Protein AF-A0A409WM95-F1 (afdb_monomer)

pLDDT: mean 76.66, std 17.58, range [29.23, 97.25]

Sequence (315 aa):
MSTDLFRLTDRWSVNTSNADLKVRSSDGVEFDLHRTVLAVHTGAFPGPEIGTSGEVIELTERANVLRICFDFMYPKRHPDLDDIDDFDLLAAVAEAVGKYQIFSAINTCNTRLRLAYNLLALMPSHRRLAYVPFFPNQILVFAIKHDHRKLMEEAVPYIALSTSFTSAIRLISSSSALVAMSQYRDAWTAVFKSAIKHIRSLRSSSDSCHCHSLATANSKQYKGSPQDAICYACNCLLLTWVSHLEDIESVPILNATVQDACDKGTTTIPRMGCCSVNATGKPDSKCFHLVEVARLCQKIIRKIPPFSTFVNNKR

Structure (mmCIF, N/CA/C/O backbone):
data_AF-A0A409WM95-F1
#
_entry.id   AF-A0A409WM95-F1
#
loop_
_atom_site.group_PDB
_atom_site.id
_atom_site.type_symbol
_atom_site.label_atom_id
_atom_site.label_alt_id
_atom_site.label_comp_id
_atom_site.label_asym_id
_atom_site.label_entity_id
_atom_site.label_seq_id
_atom_site.pdbx_PDB_ins_code
_atom_site.Cartn_x
_atom_site.Cartn_y
_atom_site.Cartn_z
_atom_site.occupancy
_atom_site.B_iso_or_equiv
_atom_site.auth_seq_id
_atom_site.auth_comp_id
_atom_site.auth_asym_id
_atom_site.auth_atom_id
_atom_site.pdbx_PDB_model_num
ATOM 1 N N . MET A 1 1 ? -16.785 31.558 10.002 1.00 36.12 1 MET A N 1
ATOM 2 C CA . MET A 1 1 ? -18.069 30.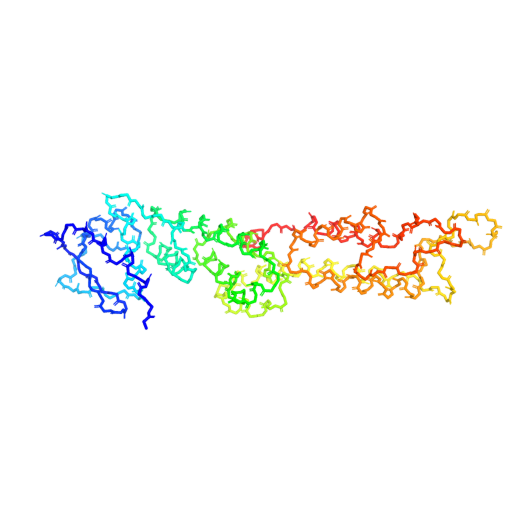875 9.742 1.00 36.12 1 MET A CA 1
ATOM 3 C C . MET A 1 1 ? -17.830 29.817 8.681 1.00 36.12 1 MET A C 1
ATOM 5 O O . MET A 1 1 ? -17.534 30.185 7.556 1.00 36.12 1 MET A O 1
ATOM 9 N N . SER A 1 2 ? -17.886 28.538 9.051 1.00 29.23 2 SER A N 1
ATOM 10 C CA . SER A 1 2 ? -18.123 27.429 8.118 1.00 29.23 2 SER A CA 1
ATOM 11 C C . SER A 1 2 ? -18.729 26.288 8.934 1.00 29.23 2 SER A C 1
ATOM 13 O O . SER A 1 2 ? -18.047 25.628 9.713 1.00 29.23 2 SER A O 1
ATOM 15 N N . THR A 1 3 ? -20.049 26.184 8.858 1.00 35.03 3 THR A N 1
ATOM 16 C CA . THR A 1 3 ? -20.953 25.400 9.707 1.00 35.03 3 THR A CA 1
ATOM 17 C C . THR A 1 3 ? -21.396 24.118 9.002 1.00 35.03 3 THR A C 1
ATOM 19 O O . THR A 1 3 ? -22.585 23.933 8.783 1.00 35.03 3 THR A O 1
ATOM 22 N N . ASP A 1 4 ? -20.457 23.233 8.660 1.00 33.34 4 ASP A N 1
ATOM 23 C CA . ASP A 1 4 ? -20.783 21.967 7.968 1.00 33.34 4 ASP A CA 1
ATOM 24 C C . ASP A 1 4 ? -20.185 20.702 8.616 1.00 33.34 4 ASP A C 1
ATOM 26 O O . ASP A 1 4 ? -20.253 19.617 8.054 1.00 33.34 4 ASP A O 1
ATOM 30 N N . LEU A 1 5 ? -19.679 20.792 9.852 1.00 34.22 5 LEU A N 1
ATOM 31 C CA . LEU A 1 5 ? -19.228 19.623 10.637 1.00 34.22 5 LEU A CA 1
ATOM 32 C C . LEU A 1 5 ? -20.335 18.980 11.505 1.00 34.22 5 LEU A C 1
ATOM 34 O O . LEU A 1 5 ? -20.076 18.030 12.238 1.00 34.22 5 LEU A O 1
ATOM 38 N N . PHE A 1 6 ? -21.575 19.476 11.424 1.00 34.47 6 PHE A N 1
ATOM 39 C CA . PHE A 1 6 ? -22.666 19.153 12.360 1.00 34.47 6 PHE A CA 1
ATOM 40 C C . PHE A 1 6 ? -23.657 18.065 11.903 1.00 34.47 6 PHE A C 1
ATOM 42 O O . PHE A 1 6 ? -24.653 17.828 12.582 1.00 34.47 6 PHE A O 1
ATOM 49 N N . ARG A 1 7 ? -23.438 17.362 10.782 1.00 34.38 7 ARG A N 1
ATOM 50 C CA . ARG A 1 7 ? -24.412 16.344 10.321 1.00 34.38 7 ARG A CA 1
ATOM 51 C C . ARG A 1 7 ? -24.244 14.941 10.919 1.00 34.38 7 ARG A C 1
ATOM 53 O O . ARG A 1 7 ? -25.176 14.150 10.830 1.00 34.38 7 ARG A O 1
ATOM 60 N N . LEU A 1 8 ? -23.130 14.647 11.592 1.00 38.97 8 LEU A N 1
ATOM 61 C CA . LEU A 1 8 ? -22.904 13.360 12.278 1.00 38.97 8 LEU A CA 1
ATOM 62 C C . LEU A 1 8 ? -23.142 13.423 13.803 1.00 38.97 8 LEU A C 1
ATOM 64 O O . LEU A 1 8 ? -23.027 12.411 14.493 1.00 38.97 8 LEU A O 1
ATOM 68 N N . THR A 1 9 ? -23.472 14.592 14.364 1.00 42.72 9 THR A N 1
ATOM 69 C CA . THR A 1 9 ? -23.443 14.815 15.823 1.00 42.72 9 THR A CA 1
ATOM 70 C C . THR A 1 9 ? -24.733 14.481 16.583 1.00 42.72 9 THR A C 1
ATOM 72 O O . THR A 1 9 ? -24.645 14.303 17.798 1.00 42.72 9 THR A O 1
ATOM 75 N N . ASP A 1 10 ? -25.872 14.274 15.914 1.00 40.91 10 ASP A N 1
ATOM 76 C CA . ASP A 1 10 ? -27.194 14.196 16.576 1.00 40.91 10 ASP A CA 1
ATOM 77 C C . ASP A 1 10 ? -27.843 12.800 16.663 1.00 40.91 10 ASP A C 1
ATOM 79 O O . ASP A 1 10 ? -29.019 12.684 17.001 1.00 40.91 10 ASP A O 1
ATOM 83 N N . ARG A 1 11 ? -27.126 11.701 16.383 1.00 49.09 11 ARG A N 1
ATOM 84 C CA . ARG A 1 11 ? -27.750 10.355 16.345 1.00 49.09 11 ARG A CA 1
ATOM 85 C C . ARG A 1 11 ? -27.094 9.263 17.191 1.00 49.09 11 ARG A C 1
ATOM 87 O O . ARG A 1 11 ? -27.241 8.079 16.892 1.00 49.09 11 ARG A O 1
ATOM 94 N N . TRP A 1 12 ? -26.467 9.615 18.313 1.00 56.34 12 TRP A N 1
ATOM 95 C CA . TRP A 1 12 ? -26.280 8.617 19.375 1.00 56.34 12 TRP A CA 1
ATOM 96 C C . TRP A 1 12 ? -27.565 8.505 20.209 1.00 56.34 12 TRP A C 1
ATOM 98 O O . TRP A 1 12 ? -27.725 9.181 21.219 1.00 56.34 12 TRP A O 1
ATOM 108 N N . SER A 1 13 ? -28.510 7.676 19.757 1.00 61.47 13 SER A N 1
ATOM 109 C CA . SER A 1 13 ? -29.758 7.376 20.473 1.00 61.47 13 SER A CA 1
ATOM 110 C C . SER A 1 13 ? -29.719 5.952 21.032 1.00 61.47 13 SER A C 1
ATOM 112 O O . SER A 1 13 ? -30.359 5.042 20.500 1.00 61.47 13 SER A O 1
ATOM 114 N N . VAL A 1 14 ? -28.917 5.733 22.071 1.00 63.94 14 VAL A N 1
ATOM 115 C CA . VAL A 1 14 ? -28.992 4.505 22.873 1.00 63.94 14 VAL A CA 1
ATOM 116 C C . VAL A 1 14 ? -29.833 4.798 24.106 1.00 63.94 14 VAL A C 1
ATOM 118 O O . VAL A 1 14 ? -29.684 5.846 24.725 1.00 63.94 14 VAL A O 1
ATOM 121 N N . ASN A 1 15 ? -30.751 3.892 24.442 1.00 72.75 15 ASN A N 1
ATOM 122 C CA . ASN A 1 15 ? -31.478 3.969 25.702 1.00 72.75 15 ASN A CA 1
ATOM 123 C C . ASN A 1 15 ? -30.487 3.717 26.844 1.00 72.75 15 ASN A C 1
ATOM 125 O O . ASN A 1 15 ? -29.969 2.614 26.949 1.00 72.75 15 ASN A O 1
ATOM 129 N N . THR A 1 16 ? -30.215 4.729 27.665 1.00 78.94 16 THR A N 1
ATOM 130 C CA . THR A 1 16 ? -29.230 4.668 28.757 1.00 78.94 16 THR A CA 1
ATOM 131 C C . THR A 1 16 ? -29.856 4.395 30.124 1.00 78.94 16 THR A C 1
ATOM 133 O O . THR A 1 16 ? -29.145 4.366 31.123 1.00 78.94 16 THR A O 1
ATOM 136 N N . SER A 1 17 ? -31.177 4.182 30.196 1.00 77.94 17 SER A N 1
ATOM 137 C CA . SER A 1 17 ? -31.905 4.025 31.470 1.00 77.94 17 SER A CA 1
ATOM 138 C C . SER A 1 17 ? -31.416 2.861 32.341 1.00 77.94 17 SER A C 1
ATOM 140 O O . SER A 1 17 ? -31.603 2.890 33.554 1.00 77.94 17 SER A O 1
ATOM 142 N N . ASN A 1 18 ? -30.772 1.863 31.739 1.00 82.31 18 ASN A N 1
ATOM 143 C CA . ASN A 1 18 ? -30.192 0.697 32.399 1.00 82.31 18 ASN A CA 1
ATOM 144 C C . ASN A 1 18 ? -28.703 0.499 32.059 1.00 82.31 18 ASN A C 1
ATOM 146 O O . ASN A 1 18 ? -28.206 -0.626 32.134 1.00 82.31 18 ASN A O 1
ATOM 150 N N . ALA A 1 19 ? -28.002 1.568 31.675 1.00 85.12 19 ALA A N 1
ATOM 151 C CA . ALA A 1 19 ? -26.565 1.512 31.445 1.00 85.12 19 ALA A CA 1
ATOM 152 C C . ALA A 1 19 ? -25.819 1.178 32.751 1.00 85.12 19 ALA A C 1
ATOM 154 O O . ALA A 1 19 ? -26.063 1.779 33.797 1.00 85.12 19 ALA A O 1
ATOM 155 N N . ASP A 1 20 ? -24.900 0.218 32.682 1.00 87.25 20 ASP A N 1
ATOM 156 C CA . ASP A 1 20 ? -24.130 -0.335 33.808 1.00 87.25 20 ASP A CA 1
ATOM 157 C C . ASP A 1 20 ? -22.611 -0.114 33.648 1.00 87.25 20 ASP A C 1
ATOM 159 O O . ASP A 1 20 ? -21.781 -0.644 34.405 1.00 87.25 20 ASP A O 1
ATOM 163 N N . LEU A 1 21 ? -22.240 0.682 32.644 1.00 86.81 21 LEU A N 1
ATOM 164 C CA . LEU A 1 21 ? -20.878 1.083 32.356 1.00 86.81 21 LEU A CA 1
ATOM 165 C C . LEU A 1 21 ? -20.829 2.529 31.871 1.00 86.81 21 LEU A C 1
ATOM 167 O O . LEU A 1 21 ? -21.590 2.927 30.995 1.00 86.81 21 LEU A O 1
ATOM 171 N N . LYS A 1 22 ? -19.855 3.279 32.382 1.00 90.06 22 LYS A N 1
ATOM 172 C CA . LYS A 1 22 ? -19.518 4.613 31.901 1.00 90.06 22 LYS A CA 1
ATOM 173 C C . LYS A 1 22 ? -18.100 4.589 31.342 1.00 90.06 22 LYS A C 1
ATOM 175 O O . LYS A 1 22 ? -17.169 4.157 32.022 1.00 90.06 22 LYS A O 1
ATOM 180 N N . VAL A 1 23 ? -17.941 5.021 30.099 1.00 90.38 23 VAL A N 1
ATOM 181 C CA . VAL A 1 23 ? -16.630 5.213 29.460 1.00 90.38 23 VAL A CA 1
ATOM 182 C C . VAL A 1 23 ? -16.455 6.683 29.113 1.00 90.38 23 VAL A C 1
ATOM 184 O O . VAL A 1 23 ? -17.433 7.361 28.804 1.00 90.38 23 VAL A O 1
ATOM 187 N N . ARG A 1 24 ? -15.221 7.176 29.134 1.00 92.88 24 ARG A N 1
ATOM 188 C CA . ARG A 1 24 ? -14.878 8.543 28.744 1.00 92.88 24 ARG A CA 1
ATOM 189 C C . ARG A 1 24 ? -13.862 8.520 27.610 1.00 92.88 24 ARG A C 1
ATOM 191 O O . ARG A 1 24 ? -12.937 7.714 27.611 1.00 92.88 24 ARG A O 1
ATOM 198 N N . SER A 1 25 ? -14.080 9.360 26.608 1.00 95.25 25 SER A N 1
ATOM 199 C CA . SER A 1 25 ? -13.158 9.549 25.491 1.00 95.25 25 SER A CA 1
ATOM 200 C C . SER A 1 25 ? -11.962 10.418 25.877 1.00 95.25 25 SER A C 1
ATOM 202 O O . SER A 1 25 ? -12.011 11.177 26.846 1.00 95.25 25 SER A O 1
ATOM 204 N N . SER A 1 26 ? -10.916 10.416 25.049 1.00 95.50 26 SER A N 1
ATOM 205 C CA . SER A 1 26 ? -9.724 11.248 25.272 1.00 95.50 26 SER A CA 1
ATOM 206 C C . SER A 1 26 ? -10.007 12.758 25.258 1.00 95.50 26 SER A C 1
ATOM 208 O O . SER A 1 26 ? -9.217 13.544 25.772 1.00 95.50 26 SER A O 1
ATOM 210 N N . ASP A 1 27 ? -11.101 13.175 24.615 1.00 95.62 27 ASP A N 1
ATOM 211 C CA . ASP A 1 27 ? -11.608 14.552 24.564 1.00 95.62 27 ASP A CA 1
ATOM 212 C C . ASP A 1 27 ? -12.712 14.831 25.607 1.00 95.62 27 ASP A C 1
ATOM 214 O O . ASP A 1 27 ? -13.384 15.858 25.540 1.00 95.62 27 ASP A O 1
ATOM 218 N N . GLY A 1 28 ? -12.870 13.947 26.600 1.00 91.31 28 GLY A N 1
ATOM 219 C CA . GLY A 1 28 ? -13.667 14.185 27.805 1.00 91.31 28 GLY A CA 1
ATOM 220 C C . GLY A 1 28 ? -15.166 13.906 27.675 1.00 91.31 28 GLY A C 1
ATOM 221 O O . GLY A 1 28 ? -15.922 14.239 28.586 1.00 91.31 28 GLY A O 1
ATOM 222 N N . VAL A 1 29 ? -15.617 13.302 26.575 1.00 93.31 29 VAL A N 1
ATOM 223 C CA . VAL A 1 29 ? -17.028 12.950 26.370 1.00 93.31 29 VAL A CA 1
ATOM 224 C C . VAL A 1 29 ? -17.323 11.609 27.024 1.00 93.31 29 VAL A C 1
ATOM 226 O O . VAL A 1 29 ? -16.657 10.611 26.752 1.00 93.31 29 VAL A O 1
ATOM 229 N N . GLU A 1 30 ? -18.351 11.577 27.864 1.00 92.19 30 GLU A N 1
ATOM 230 C CA . GLU A 1 30 ? -18.808 10.351 28.509 1.00 92.19 30 GLU A CA 1
ATOM 231 C C . GLU A 1 30 ? -19.880 9.633 27.689 1.00 92.19 30 GLU A C 1
ATOM 233 O O . GLU A 1 30 ? -20.757 10.257 27.087 1.00 92.19 30 GLU A O 1
ATOM 238 N N . PHE A 1 31 ? -19.828 8.304 27.713 1.00 90.19 31 PHE A N 1
ATOM 239 C CA . PHE A 1 31 ? -20.827 7.424 27.131 1.00 90.19 31 PHE A CA 1
ATOM 240 C C . PHE A 1 31 ? -21.323 6.451 28.187 1.00 90.19 31 PHE A C 1
ATOM 242 O O . PHE A 1 31 ? -20.532 5.755 28.827 1.00 90.19 31 PHE A O 1
ATOM 249 N N . ASP A 1 32 ? -22.641 6.373 28.310 1.00 90.69 32 ASP A N 1
ATOM 250 C CA . ASP A 1 32 ? -23.308 5.375 29.130 1.00 90.69 32 ASP A CA 1
ATOM 251 C C . ASP A 1 32 ? -23.623 4.156 28.249 1.00 90.69 32 ASP A C 1
ATOM 253 O O . ASP A 1 32 ? -24.308 4.259 27.225 1.00 90.69 32 ASP A O 1
ATOM 257 N N . LEU A 1 33 ? -23.056 3.006 28.613 1.00 90.00 33 LEU A N 1
ATOM 258 C CA . LEU A 1 33 ? -23.045 1.773 27.831 1.00 90.00 33 LEU A CA 1
ATOM 259 C C . LEU A 1 33 ? -23.515 0.569 28.656 1.00 90.00 33 LEU A C 1
ATOM 261 O O . LEU A 1 33 ? -23.645 0.632 29.876 1.00 90.00 33 LEU A O 1
ATOM 265 N N . HIS A 1 34 ? -23.731 -0.549 27.959 1.00 89.81 34 HIS A N 1
ATOM 266 C CA . HIS A 1 34 ? -24.122 -1.825 28.545 1.00 89.81 34 HIS A CA 1
ATOM 267 C C . HIS A 1 34 ? -22.980 -2.832 28.403 1.00 89.81 34 HIS A C 1
ATOM 269 O O . HIS A 1 34 ? -22.590 -3.172 27.280 1.00 89.81 34 HIS A O 1
ATOM 275 N N . ARG A 1 35 ? -22.477 -3.367 29.518 1.00 87.75 35 ARG A N 1
ATOM 276 C CA . ARG A 1 35 ? -21.415 -4.391 29.533 1.00 87.75 35 ARG A CA 1
ATOM 277 C C . ARG A 1 35 ? -21.776 -5.599 28.700 1.00 87.75 35 ARG A C 1
ATOM 279 O O . ARG A 1 35 ? -20.945 -6.096 27.952 1.00 87.75 35 ARG A O 1
ATOM 286 N N . THR A 1 36 ? -23.028 -6.035 28.797 1.00 88.44 36 THR A N 1
ATOM 287 C CA . THR A 1 36 ? -23.537 -7.181 28.037 1.00 88.44 36 THR A CA 1
ATOM 288 C C . THR A 1 36 ? -23.379 -6.966 26.532 1.00 88.44 36 THR A C 1
ATOM 290 O O . THR A 1 36 ? -22.967 -7.878 25.826 1.00 88.44 36 THR A O 1
ATOM 293 N N . VAL A 1 37 ? -23.630 -5.750 26.033 1.00 89.38 37 VAL A N 1
ATOM 294 C CA . VAL A 1 37 ? -23.452 -5.427 24.608 1.00 89.38 37 VAL A CA 1
ATOM 295 C C . VAL A 1 37 ? -21.969 -5.470 24.233 1.00 89.38 37 VAL A C 1
ATOM 297 O O . VAL A 1 37 ? -21.597 -6.123 23.262 1.00 89.38 37 VAL A O 1
ATOM 300 N N . LEU A 1 38 ? -21.099 -4.843 25.025 1.00 88.88 38 LEU A N 1
ATOM 301 C CA . LEU A 1 38 ? -19.655 -4.855 24.768 1.00 88.88 38 LEU A CA 1
ATOM 302 C C . LEU A 1 38 ? -19.084 -6.279 24.782 1.00 88.88 38 LEU A C 1
ATOM 304 O O . LEU A 1 38 ? -18.343 -6.647 23.875 1.00 88.88 38 LEU A O 1
ATOM 308 N N . ALA A 1 39 ? -19.476 -7.098 25.756 1.00 87.38 39 ALA A N 1
ATOM 309 C CA . ALA A 1 39 ? -19.007 -8.473 25.906 1.00 87.38 39 ALA A CA 1
ATOM 310 C C . ALA A 1 39 ? -19.404 -9.376 24.727 1.00 87.38 39 ALA A C 1
ATOM 312 O O . ALA A 1 39 ? -18.658 -10.276 24.358 1.00 87.38 39 ALA A O 1
ATOM 313 N N . VAL A 1 40 ? -20.576 -9.140 24.127 1.00 88.56 40 VAL A N 1
ATOM 314 C CA . VAL A 1 40 ? -21.061 -9.921 22.978 1.00 88.56 40 VAL A CA 1
ATOM 315 C C . VAL A 1 40 ? -20.405 -9.476 21.669 1.00 88.56 40 VAL A C 1
ATOM 317 O O . VAL A 1 40 ? -20.147 -10.301 20.795 1.00 88.56 40 VAL A O 1
ATOM 320 N N . HIS A 1 41 ? -20.142 -8.178 21.511 1.00 88.69 41 HIS A N 1
ATOM 321 C CA . HIS A 1 41 ? -19.723 -7.600 20.229 1.00 88.69 41 HIS A CA 1
ATOM 322 C C . HIS A 1 41 ? -18.214 -7.363 20.099 1.00 88.69 41 HIS A C 1
ATOM 324 O O . HIS A 1 41 ? -17.742 -7.031 19.007 1.00 88.69 41 HIS A O 1
ATOM 330 N N . THR A 1 42 ? -17.457 -7.527 21.183 1.00 89.75 42 THR A N 1
ATOM 331 C CA . THR A 1 42 ? -16.027 -7.210 21.240 1.00 89.75 42 THR A CA 1
ATOM 332 C C . THR A 1 42 ? -15.234 -8.327 21.909 1.00 89.75 42 THR A C 1
ATOM 334 O O . THR A 1 42 ? -15.764 -9.064 22.734 1.00 89.75 42 THR A O 1
ATOM 337 N N . GLY A 1 43 ? -13.950 -8.443 21.573 1.00 85.69 43 GLY A N 1
ATOM 338 C CA . GLY A 1 43 ? -13.031 -9.373 22.242 1.00 85.69 43 GLY A CA 1
ATOM 339 C C . GLY A 1 43 ? -12.140 -8.729 23.311 1.00 85.69 43 GLY A C 1
ATOM 340 O O . GLY A 1 43 ? -11.442 -9.440 24.029 1.00 85.69 43 GLY A O 1
ATOM 341 N N . ALA A 1 44 ? -12.136 -7.395 23.415 1.00 83.12 44 ALA A N 1
ATOM 342 C CA . ALA A 1 44 ? -11.224 -6.659 24.293 1.00 83.12 44 ALA A CA 1
ATOM 343 C C . ALA A 1 44 ? -11.867 -6.132 25.586 1.00 83.12 44 ALA A C 1
ATOM 345 O O . ALA A 1 44 ? -11.141 -5.796 26.522 1.00 83.12 44 ALA A O 1
ATOM 346 N N . PHE A 1 45 ? -13.198 -6.013 25.645 1.00 79.19 45 PHE A N 1
ATOM 347 C CA . PHE A 1 45 ? -13.868 -5.493 26.836 1.00 79.19 45 PHE A CA 1
ATOM 348 C C . PHE A 1 45 ? -14.192 -6.612 27.834 1.00 79.19 45 PHE A C 1
ATOM 350 O O . PHE A 1 45 ? -14.614 -7.697 27.430 1.00 79.19 45 PHE A O 1
ATOM 357 N N . PRO A 1 46 ? -14.015 -6.361 29.144 1.00 67.50 46 PRO A N 1
ATOM 358 C CA . PRO A 1 46 ? -14.346 -7.333 30.172 1.00 67.50 46 PRO A CA 1
ATOM 359 C C . PRO A 1 46 ? -15.851 -7.628 30.190 1.00 67.50 46 PRO A C 1
ATOM 361 O O . PRO A 1 46 ? -16.680 -6.730 30.026 1.00 67.50 46 PRO A O 1
ATOM 364 N N . GLY A 1 47 ? -16.194 -8.898 30.414 1.00 65.88 47 GLY A N 1
ATOM 365 C CA . GLY A 1 47 ? -17.578 -9.346 30.547 1.00 65.88 47 GLY A CA 1
ATOM 366 C C . GLY A 1 47 ? -18.291 -8.771 31.781 1.00 65.88 47 GLY A C 1
ATOM 367 O O . GLY A 1 47 ? -17.649 -8.183 32.657 1.00 65.88 47 GLY A O 1
ATOM 368 N N . PRO A 1 48 ? -19.616 -8.978 31.898 1.00 63.78 48 PRO A N 1
ATOM 369 C CA . PRO A 1 48 ? -20.413 -8.509 33.039 1.00 63.78 48 PRO A CA 1
ATOM 370 C C . PRO A 1 48 ? -19.945 -9.077 34.392 1.00 63.78 48 PRO A C 1
ATOM 372 O O . PRO A 1 48 ? -20.235 -8.497 35.432 1.00 63.78 48 PRO A O 1
ATOM 375 N N . GLU A 1 49 ? -19.173 -10.167 34.366 1.00 63.59 49 GLU A N 1
ATOM 376 C CA . GLU A 1 49 ? -18.519 -10.815 35.511 1.00 63.59 49 GLU A CA 1
ATOM 377 C C . GLU A 1 49 ? -17.568 -9.873 36.284 1.00 63.59 49 GLU A C 1
ATOM 379 O O . GLU A 1 49 ? -17.325 -10.060 37.475 1.00 63.59 49 GLU A O 1
ATOM 384 N N . ILE A 1 50 ? -17.000 -8.862 35.612 1.00 63.94 50 ILE A N 1
ATOM 385 C CA . ILE A 1 50 ? -16.006 -7.945 36.185 1.00 63.94 50 ILE A CA 1
ATOM 386 C C . ILE A 1 50 ? -16.695 -6.615 36.499 1.00 63.94 50 ILE A C 1
ATOM 388 O O . ILE A 1 50 ? -16.930 -5.793 35.611 1.00 63.94 50 ILE A O 1
ATOM 392 N N . GLY A 1 51 ? -17.020 -6.386 37.771 1.00 62.19 51 GLY A N 1
ATOM 393 C CA . GLY A 1 51 ? -17.574 -5.111 38.231 1.00 62.19 51 GLY A CA 1
ATOM 394 C C . GLY A 1 51 ? -16.528 -3.991 38.199 1.00 62.19 51 GLY A C 1
ATOM 395 O O . GLY A 1 51 ? -15.407 -4.192 38.651 1.00 62.19 51 GLY A O 1
ATOM 396 N N . THR A 1 52 ? -16.886 -2.797 37.704 1.00 67.69 52 THR A N 1
ATOM 397 C CA . THR A 1 52 ? -16.001 -1.607 37.792 1.00 67.69 52 THR A CA 1
ATOM 398 C C . THR A 1 52 ? -16.324 -0.711 38.985 1.00 67.69 52 THR A C 1
ATOM 400 O O . THR A 1 52 ? -15.779 0.376 39.088 1.00 67.69 52 THR A O 1
ATOM 403 N N . SER A 1 53 ? -17.227 -1.117 39.887 1.00 71.69 53 SER A N 1
ATOM 404 C CA . SER A 1 53 ? -17.582 -0.343 41.093 1.00 71.69 53 SER A CA 1
ATOM 405 C C . SER A 1 53 ? -17.962 1.128 40.827 1.00 71.69 53 SER A C 1
ATOM 407 O O . SER A 1 53 ? -17.746 1.987 41.676 1.00 71.69 53 SER A O 1
ATOM 409 N N . GLY A 1 54 ? -18.521 1.432 39.648 1.00 71.75 54 GLY A N 1
ATOM 410 C CA . GLY A 1 54 ? -18.873 2.799 39.239 1.00 71.75 54 GLY A CA 1
ATOM 411 C C . GLY A 1 54 ? -17.715 3.626 38.666 1.00 71.75 54 GLY A C 1
ATOM 412 O O . GLY A 1 54 ? -17.902 4.804 38.375 1.00 71.75 54 GLY A O 1
ATOM 413 N N . GLU A 1 55 ? -16.537 3.030 38.477 1.00 80.50 55 GLU A N 1
ATOM 414 C CA . GLU A 1 55 ? -15.392 3.673 37.837 1.00 80.50 55 GLU A CA 1
ATOM 415 C C . GLU A 1 55 ? -15.681 3.978 36.361 1.00 80.50 55 GLU A C 1
ATOM 417 O O . GLU A 1 55 ? -16.226 3.143 35.626 1.00 80.50 55 GLU A O 1
ATOM 422 N N . VAL A 1 56 ? -15.296 5.188 35.950 1.00 85.81 56 VAL A N 1
ATOM 423 C CA . VAL A 1 56 ? -15.329 5.642 34.560 1.00 85.81 56 VAL A CA 1
ATOM 424 C C . VAL A 1 56 ? -14.104 5.093 33.843 1.00 85.81 56 VAL A C 1
ATOM 426 O O . VAL A 1 56 ? -12.977 5.404 34.216 1.00 85.81 56 VAL A O 1
ATOM 429 N N . ILE A 1 57 ? -14.319 4.293 32.801 1.00 88.44 57 ILE A N 1
ATOM 430 C CA . ILE A 1 57 ? -13.216 3.748 32.007 1.00 88.44 57 ILE A CA 1
ATOM 431 C C . ILE A 1 57 ? -12.756 4.794 30.991 1.00 88.44 57 ILE A C 1
ATOM 433 O O . ILE A 1 57 ? -13.494 5.148 30.073 1.00 88.44 57 ILE A O 1
ATOM 437 N N . GLU A 1 58 ? -11.514 5.242 31.121 1.00 91.81 58 GLU A N 1
ATOM 438 C CA . GLU A 1 58 ? -10.879 6.155 30.170 1.00 91.81 58 GLU A CA 1
ATOM 439 C C . GLU A 1 58 ? -10.411 5.402 28.913 1.00 91.81 58 GLU A C 1
ATOM 441 O O . GLU A 1 58 ? -9.666 4.420 28.990 1.00 91.81 58 GLU A O 1
ATOM 446 N N . LEU A 1 59 ? -10.831 5.871 27.739 1.00 92.25 59 LEU A N 1
ATOM 447 C CA . LEU A 1 59 ? -10.411 5.366 26.434 1.00 92.25 59 LEU A CA 1
ATOM 448 C C . LEU A 1 59 ? -9.541 6.409 25.722 1.00 92.25 59 LEU A C 1
ATOM 450 O O . LEU A 1 59 ? -9.705 7.616 25.877 1.00 92.25 59 LEU A O 1
ATOM 454 N N . THR A 1 60 ? -8.596 5.939 24.911 1.00 92.75 60 THR A N 1
ATOM 455 C CA . THR A 1 60 ? -7.597 6.797 24.243 1.00 92.75 60 THR A CA 1
ATOM 456 C C . THR A 1 60 ? -8.116 7.481 22.978 1.00 92.75 60 THR A C 1
ATOM 458 O O . THR A 1 60 ? -7.443 8.330 22.402 1.00 92.75 60 THR A O 1
ATOM 461 N N . GLU A 1 61 ? -9.288 7.075 22.513 1.00 95.00 61 GLU A N 1
ATOM 462 C CA . GLU A 1 61 ? -9.913 7.500 21.276 1.00 95.00 61 GLU A CA 1
ATOM 463 C C . GLU A 1 61 ? -10.819 8.711 21.525 1.00 95.00 61 GLU A C 1
ATOM 465 O O . GLU A 1 61 ? -11.459 8.835 22.572 1.00 95.00 61 GLU A O 1
ATOM 470 N N . ARG A 1 62 ? -10.918 9.588 20.522 1.00 95.38 62 ARG A N 1
ATOM 471 C CA . ARG A 1 62 ? -11.841 10.730 20.544 1.00 95.38 62 ARG A CA 1
ATOM 472 C C . ARG A 1 62 ? -13.298 10.282 20.457 1.00 95.38 62 ARG A C 1
ATOM 474 O O . ARG A 1 62 ? -13.616 9.227 19.902 1.00 95.38 62 ARG A O 1
ATOM 481 N N . ALA A 1 63 ? -14.201 11.141 20.918 1.00 94.12 63 ALA A N 1
ATOM 482 C CA . ALA A 1 63 ? -15.633 10.874 20.958 1.00 94.12 63 ALA A CA 1
ATOM 483 C C . ALA A 1 63 ? -16.231 10.512 19.589 1.00 94.12 63 ALA A C 1
ATOM 485 O O . ALA A 1 63 ? -17.084 9.632 19.499 1.00 94.12 63 ALA A O 1
ATOM 486 N N . ASN A 1 64 ? -15.786 11.166 18.512 1.00 94.19 64 ASN A N 1
ATOM 487 C CA . ASN A 1 64 ? -16.273 10.894 17.157 1.00 94.19 64 ASN A CA 1
ATOM 488 C C . ASN A 1 64 ? -15.920 9.476 16.669 1.00 94.19 64 ASN A C 1
ATOM 490 O O . ASN A 1 64 ? -16.761 8.818 16.062 1.00 94.19 64 ASN A O 1
ATOM 494 N N . VAL A 1 65 ? -14.719 8.988 16.987 1.00 94.50 65 VAL A N 1
ATOM 495 C CA . VAL A 1 65 ? -14.271 7.619 16.686 1.00 94.50 65 VAL A CA 1
ATOM 496 C C . VAL A 1 65 ? -15.085 6.608 17.491 1.00 94.50 65 VAL A C 1
ATOM 498 O O . VAL A 1 65 ? -15.618 5.646 16.936 1.00 94.50 65 VAL A O 1
ATOM 501 N N . LEU A 1 66 ? -15.217 6.849 18.799 1.00 94.56 66 LEU A N 1
ATOM 502 C CA . LEU A 1 66 ? -15.926 5.952 19.709 1.00 94.56 66 LEU A CA 1
ATOM 503 C C . LEU A 1 66 ? -17.415 5.841 19.381 1.00 94.56 66 LEU A C 1
ATOM 505 O O . LEU A 1 66 ? -17.951 4.740 19.420 1.00 94.56 66 LEU A O 1
ATOM 509 N N . ARG A 1 67 ? -18.071 6.934 18.975 1.00 93.12 67 ARG A N 1
ATOM 510 C CA . ARG A 1 67 ? -19.469 6.905 18.511 1.00 93.12 67 ARG A CA 1
ATOM 511 C C . ARG A 1 67 ? -19.672 5.915 17.372 1.00 93.12 67 ARG A C 1
ATOM 513 O O . ARG A 1 67 ? -20.540 5.057 17.471 1.00 93.12 67 ARG A O 1
ATOM 520 N N . ILE A 1 68 ? -18.843 5.993 16.332 1.00 94.00 68 ILE A N 1
ATOM 521 C CA . ILE A 1 68 ? -18.932 5.079 15.186 1.00 94.00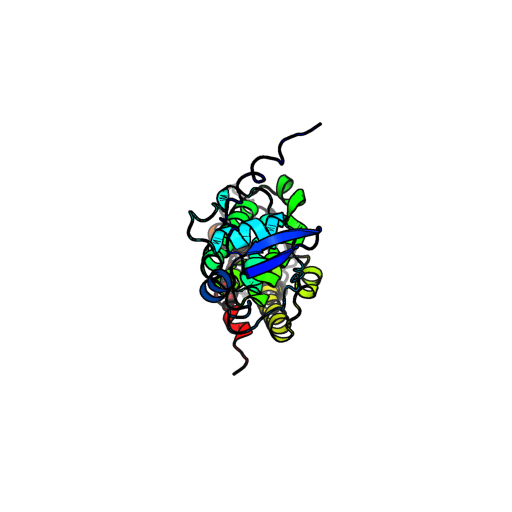 68 ILE A CA 1
ATOM 522 C C . ILE A 1 68 ? -18.669 3.639 15.640 1.00 94.00 68 ILE A C 1
ATOM 524 O O . ILE A 1 68 ? -19.404 2.731 15.262 1.00 94.00 68 ILE A O 1
ATOM 528 N N . CYS A 1 69 ? -17.669 3.424 16.499 1.00 93.56 69 CYS A N 1
ATOM 529 C CA . CYS A 1 69 ? -17.381 2.105 17.063 1.00 93.56 69 CYS A CA 1
ATOM 530 C C . CYS A 1 69 ? -18.586 1.530 17.816 1.00 93.56 69 CYS A C 1
ATOM 532 O O . CYS A 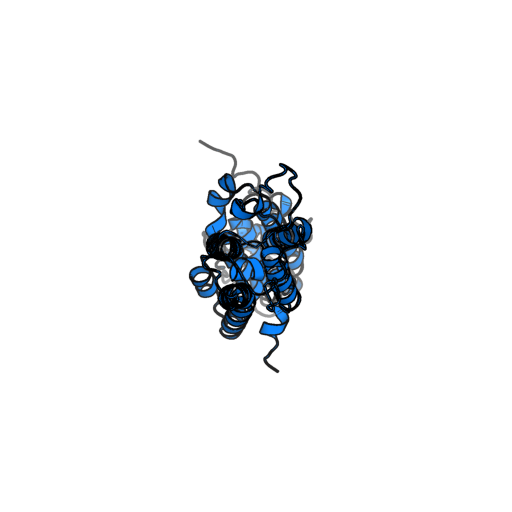1 69 ? -18.980 0.390 17.574 1.00 93.56 69 CYS A O 1
ATOM 534 N N . PHE A 1 70 ? -19.193 2.311 18.709 1.00 92.62 70 PHE A N 1
ATOM 535 C CA . PHE A 1 70 ? -20.355 1.874 19.473 1.00 92.62 70 PHE A CA 1
ATOM 536 C C . PHE A 1 70 ? -21.591 1.697 18.579 1.00 92.62 70 PHE A C 1
ATOM 538 O O . PHE A 1 70 ? -22.406 0.814 18.843 1.00 92.62 70 PHE A O 1
ATOM 545 N N . ASP A 1 71 ? -21.720 2.452 17.482 1.00 91.81 71 ASP A N 1
ATOM 546 C CA . ASP A 1 71 ? -22.825 2.299 16.530 1.00 91.81 71 ASP A CA 1
ATOM 547 C C . ASP A 1 71 ? -22.865 0.900 15.900 1.00 91.81 71 ASP A C 1
ATOM 549 O O . ASP A 1 71 ? -23.952 0.390 15.628 1.00 91.81 71 ASP A O 1
ATOM 553 N N . PHE A 1 72 ? -21.703 0.264 15.723 1.00 92.38 72 PHE A N 1
ATOM 554 C CA . PHE A 1 72 ? -21.579 -1.115 15.238 1.00 92.38 72 PHE A CA 1
ATOM 555 C C . PHE A 1 72 ? -21.885 -2.191 16.287 1.00 92.38 72 PHE A C 1
ATOM 557 O O . PHE A 1 72 ? -22.028 -3.361 15.927 1.00 92.38 72 PHE A O 1
ATOM 564 N N . MET A 1 73 ? -21.926 -1.842 17.574 1.00 90.81 73 MET A N 1
ATOM 565 C CA . MET A 1 73 ? -22.155 -2.811 18.654 1.00 90.81 73 MET A CA 1
ATOM 566 C C . MET A 1 73 ? -23.624 -2.905 19.051 1.00 90.81 73 MET A C 1
ATOM 568 O O . MET A 1 73 ? -24.076 -3.949 19.503 1.00 90.81 73 MET A O 1
ATOM 572 N N . TYR A 1 74 ? -24.376 -1.814 18.928 1.00 89.38 74 TYR A N 1
ATOM 573 C CA . TYR A 1 74 ? -25.773 -1.797 19.350 1.00 89.38 74 TYR A CA 1
ATOM 574 C C . TYR A 1 74 ? -26.701 -2.353 18.266 1.00 89.38 74 TYR A C 1
ATOM 576 O O . TYR A 1 74 ? -26.406 -2.210 17.080 1.00 89.38 74 TYR A O 1
ATOM 584 N N . PRO A 1 75 ? -27.854 -2.940 18.649 1.00 85.81 75 PRO A N 1
ATOM 585 C CA . PRO A 1 75 ? -28.822 -3.527 17.725 1.00 85.81 75 PRO A CA 1
ATOM 586 C C . PRO A 1 75 ? -29.585 -2.439 16.956 1.00 85.81 75 PRO A C 1
ATOM 588 O O . PRO A 1 75 ? -30.764 -2.172 17.183 1.00 85.81 75 PRO A O 1
ATOM 591 N N . LYS A 1 76 ? -28.884 -1.785 16.037 1.00 84.88 76 LYS A N 1
ATOM 592 C CA . LYS A 1 76 ? -29.397 -0.776 15.119 1.00 84.88 76 LYS A CA 1
ATOM 593 C C . LYS A 1 76 ? -28.759 -0.960 13.750 1.00 84.88 76 LYS A C 1
ATOM 595 O O . LYS A 1 76 ? -27.853 -1.769 13.564 1.00 84.88 76 LYS A O 1
ATOM 600 N N . ARG A 1 77 ? -29.240 -0.198 12.769 1.00 84.38 77 ARG A N 1
ATOM 601 C CA . ARG A 1 77 ? -28.593 -0.154 11.458 1.00 84.38 77 ARG A CA 1
ATOM 602 C C . ARG A 1 77 ? -27.155 0.338 11.637 1.00 84.38 77 ARG A C 1
ATOM 604 O O . ARG A 1 77 ? -26.954 1.428 12.168 1.00 84.38 77 ARG A O 1
ATOM 611 N N . HIS A 1 78 ? -26.195 -0.472 11.196 1.00 89.06 78 HIS A N 1
ATOM 612 C CA . HIS A 1 78 ? -24.783 -0.105 11.221 1.00 89.06 78 HIS A CA 1
ATOM 613 C C . HIS A 1 78 ? -24.540 1.167 10.399 1.00 89.06 78 HIS A C 1
ATOM 615 O O . HIS A 1 78 ? -25.230 1.374 9.391 1.00 89.06 78 HIS A O 1
ATOM 621 N N . PRO A 1 79 ? -23.585 2.010 10.822 1.00 88.56 79 PRO A N 1
ATOM 622 C CA . PRO A 1 79 ? -23.265 3.229 10.104 1.00 88.56 79 PRO A CA 1
ATOM 623 C C . PRO A 1 79 ? -22.677 2.875 8.737 1.00 88.56 79 PRO A C 1
ATOM 625 O O . PRO A 1 79 ? -21.954 1.884 8.591 1.00 88.56 79 PRO A O 1
ATOM 628 N N . ASP A 1 80 ? -23.002 3.691 7.740 1.00 86.19 80 ASP A N 1
ATOM 629 C CA . ASP A 1 80 ? -22.365 3.596 6.437 1.00 86.19 80 ASP A CA 1
ATOM 630 C C . ASP A 1 80 ? -21.003 4.296 6.503 1.00 86.19 80 ASP A C 1
ATOM 632 O O . ASP A 1 80 ? -20.913 5.464 6.880 1.00 86.19 80 ASP A O 1
ATOM 636 N N . LEU A 1 81 ? -19.931 3.568 6.189 1.00 86.44 81 LEU A N 1
ATOM 637 C CA . LEU A 1 81 ? -18.582 4.137 6.159 1.00 86.44 81 LEU A CA 1
ATOM 638 C C . LEU A 1 81 ? -18.272 4.808 4.815 1.00 86.44 81 LEU A C 1
ATOM 640 O O . LEU A 1 81 ? -17.213 5.425 4.677 1.00 86.44 81 LEU A O 1
ATOM 644 N N . ASP A 1 82 ? -19.159 4.696 3.823 1.00 79.69 82 ASP A N 1
ATOM 645 C CA . ASP A 1 82 ? -19.018 5.426 2.565 1.00 79.69 82 ASP A CA 1
ATOM 646 C C . ASP A 1 82 ? -19.214 6.935 2.755 1.00 79.69 82 ASP A C 1
ATOM 648 O O . ASP A 1 82 ? -18.529 7.701 2.079 1.00 79.69 82 ASP A O 1
ATOM 652 N N . ASP A 1 83 ? -20.021 7.342 3.743 1.00 76.38 83 ASP A N 1
ATOM 653 C CA . ASP A 1 83 ? -20.282 8.744 4.113 1.00 76.38 83 ASP A CA 1
ATOM 654 C C . ASP A 1 83 ? -19.103 9.423 4.842 1.00 76.38 83 ASP A C 1
ATOM 656 O O . ASP A 1 83 ? -19.135 10.626 5.117 1.00 76.38 83 ASP A O 1
ATOM 660 N N . ILE A 1 84 ? -18.058 8.667 5.200 1.00 81.00 84 ILE A N 1
ATOM 661 C CA . ILE A 1 84 ? -16.861 9.216 5.842 1.00 81.00 84 ILE A CA 1
ATOM 662 C C . ILE A 1 84 ? -15.874 9.660 4.760 1.00 81.00 84 ILE A C 1
ATOM 664 O O . ILE A 1 84 ? -15.067 8.870 4.266 1.00 81.00 84 ILE A O 1
ATOM 668 N N . ASP A 1 85 ? -15.920 10.951 4.435 1.00 76.19 85 ASP A N 1
ATOM 669 C CA . ASP A 1 85 ? -14.970 11.589 3.514 1.00 76.19 85 ASP A CA 1
ATOM 670 C C . ASP A 1 85 ? -13.595 11.847 4.160 1.00 76.19 85 ASP A C 1
ATOM 672 O O . ASP A 1 85 ? -12.580 11.950 3.467 1.00 76.19 85 ASP A O 1
ATOM 676 N N . ASP A 1 86 ? -13.550 11.950 5.492 1.00 81.12 86 ASP A N 1
ATOM 677 C CA . ASP A 1 86 ? -12.321 12.160 6.260 1.00 81.12 86 ASP A CA 1
ATOM 678 C C . ASP A 1 86 ? -11.586 10.831 6.493 1.00 81.12 86 ASP A C 1
ATOM 680 O O . ASP A 1 86 ? -11.984 9.999 7.315 1.00 81.12 86 ASP A O 1
ATOM 684 N N . PHE A 1 87 ? -10.476 10.636 5.781 1.00 75.81 87 PHE A N 1
ATOM 685 C CA . PHE A 1 87 ? -9.670 9.428 5.921 1.00 75.81 87 PHE A CA 1
ATOM 686 C C . PHE A 1 87 ? -9.055 9.274 7.315 1.00 75.81 87 PHE A C 1
ATOM 688 O O . PHE A 1 87 ? -8.976 8.148 7.800 1.00 75.81 87 PHE A O 1
ATOM 695 N N . ASP A 1 88 ? -8.640 10.361 7.972 1.00 79.00 88 ASP A N 1
ATOM 696 C CA . ASP A 1 88 ? -8.018 10.271 9.298 1.00 79.00 88 ASP A CA 1
ATOM 697 C C . ASP A 1 88 ? -9.031 9.751 10.322 1.00 79.00 88 ASP A C 1
ATOM 699 O O . ASP A 1 88 ? -8.701 8.937 11.189 1.00 79.00 88 ASP A O 1
ATOM 703 N N . LEU A 1 89 ? -10.299 10.151 10.176 1.00 86.00 89 LEU A N 1
ATOM 704 C CA . LEU A 1 89 ? -11.399 9.576 10.941 1.00 86.00 89 LEU A CA 1
ATOM 705 C C . LEU A 1 89 ? -11.605 8.093 10.608 1.00 86.00 89 LEU A C 1
ATOM 707 O O . LEU A 1 89 ? -11.685 7.281 11.528 1.00 86.00 89 LEU A O 1
ATOM 711 N N . LEU A 1 90 ? -11.660 7.717 9.325 1.00 86.75 90 LEU A N 1
ATOM 712 C CA . LEU A 1 90 ? -11.835 6.319 8.910 1.00 86.75 90 LEU A CA 1
ATOM 713 C C . LEU A 1 90 ? -10.705 5.413 9.428 1.00 86.75 90 LEU A C 1
ATOM 715 O O . LEU A 1 90 ? -10.971 4.315 9.919 1.00 86.75 90 LEU A O 1
ATOM 719 N N . ALA A 1 91 ? -9.457 5.870 9.340 1.00 80.12 91 ALA A N 1
ATOM 720 C CA . ALA A 1 91 ? -8.284 5.158 9.830 1.00 80.12 91 ALA A CA 1
ATOM 721 C C . ALA A 1 91 ? -8.319 5.015 11.356 1.00 80.12 91 ALA A C 1
ATOM 723 O O . ALA A 1 91 ? -8.108 3.916 11.867 1.00 80.12 91 ALA A O 1
ATOM 724 N N . ALA A 1 92 ? -8.667 6.080 12.085 1.00 86.88 92 ALA A N 1
ATOM 725 C CA . ALA A 1 92 ? -8.824 6.023 13.536 1.00 86.88 92 ALA A CA 1
ATOM 726 C C . ALA A 1 92 ? -9.964 5.080 13.968 1.00 86.88 92 ALA A C 1
ATOM 728 O O . ALA A 1 92 ? -9.822 4.358 14.954 1.00 86.88 92 ALA A O 1
ATOM 729 N N . VAL A 1 93 ? -11.072 5.036 13.218 1.00 91.38 93 VAL A N 1
ATOM 730 C CA . VAL A 1 93 ? -12.160 4.067 13.432 1.00 91.38 93 VAL A CA 1
ATOM 731 C C . VAL A 1 93 ? -11.675 2.647 13.187 1.00 91.38 93 VAL A C 1
ATOM 733 O O . VAL A 1 93 ? -11.916 1.784 14.024 1.00 91.38 93 VAL A O 1
ATOM 736 N N . ALA A 1 94 ? -10.973 2.389 12.084 1.00 87.38 94 ALA A N 1
ATOM 737 C CA . ALA A 1 94 ? -10.448 1.061 11.790 1.00 87.38 94 ALA A CA 1
ATOM 738 C C . ALA A 1 94 ? -9.465 0.579 12.870 1.00 87.38 94 ALA A C 1
ATOM 740 O O . ALA A 1 94 ? -9.578 -0.555 13.335 1.00 87.38 94 ALA A O 1
ATOM 741 N N . GLU A 1 95 ? -8.560 1.453 13.318 1.00 86.00 95 GLU A N 1
ATOM 742 C CA . GLU A 1 95 ? -7.614 1.195 14.407 1.00 86.00 95 GLU A CA 1
ATOM 743 C C . GLU A 1 95 ? -8.345 0.843 15.711 1.00 86.00 95 GLU A C 1
ATOM 745 O O . GLU A 1 95 ? -8.046 -0.174 16.338 1.00 86.00 95 GLU A O 1
ATOM 750 N N . ALA A 1 96 ? -9.353 1.632 16.096 1.00 90.31 96 ALA A N 1
ATOM 751 C CA . ALA A 1 96 ? -10.167 1.373 17.281 1.00 90.31 96 ALA A CA 1
ATOM 752 C C . ALA A 1 96 ? -10.958 0.058 17.158 1.00 90.31 96 ALA A C 1
ATOM 754 O O . ALA A 1 96 ? -10.979 -0.750 18.086 1.00 90.31 96 ALA A O 1
ATOM 755 N N . VAL A 1 97 ? -11.554 -0.205 15.993 1.00 91.25 97 VAL A N 1
ATOM 756 C CA . VAL A 1 97 ? -12.264 -1.454 15.677 1.00 91.25 97 VAL A CA 1
ATOM 757 C C . VAL A 1 97 ? -11.346 -2.666 15.812 1.00 91.25 97 VAL A C 1
ATOM 759 O O . VAL A 1 97 ? -11.742 -3.664 16.415 1.00 91.25 97 VAL A O 1
ATOM 762 N N . GLY A 1 98 ? -10.118 -2.582 15.300 1.00 84.81 98 GLY A N 1
ATOM 763 C CA . GLY A 1 98 ? -9.119 -3.637 15.433 1.00 84.81 98 GLY A CA 1
ATOM 764 C C . GLY A 1 98 ? -8.633 -3.806 16.874 1.00 84.81 98 GLY A C 1
ATOM 765 O O . GLY A 1 98 ? -8.529 -4.934 17.357 1.00 84.81 98 GLY A O 1
ATOM 766 N N . LYS A 1 99 ? -8.367 -2.699 17.580 1.00 86.19 99 LYS A N 1
ATOM 767 C CA . LYS A 1 99 ? -7.919 -2.675 18.983 1.00 86.19 99 LYS A CA 1
ATOM 768 C C . LYS A 1 99 ? -8.943 -3.315 19.913 1.00 86.19 99 LYS A C 1
ATOM 770 O O . LYS A 1 99 ? -8.578 -4.135 20.750 1.00 86.19 99 LYS A O 1
ATOM 775 N N . TYR A 1 100 ? -10.212 -2.950 19.755 1.00 89.88 100 TYR A N 1
ATOM 776 C CA . TYR A 1 100 ? -11.303 -3.468 20.574 1.00 89.88 100 TYR A CA 1
ATOM 777 C C . TYR A 1 100 ? -11.883 -4.786 20.052 1.00 89.88 100 TYR A C 1
ATOM 779 O O . TYR A 1 100 ? -12.720 -5.389 20.716 1.00 89.88 100 TYR A O 1
ATOM 787 N N . GLN A 1 101 ? -11.424 -5.260 18.890 1.00 88.81 101 GLN A N 1
ATOM 788 C CA . GLN A 1 101 ? -11.934 -6.455 18.218 1.00 88.81 101 GLN A CA 1
ATOM 789 C C . GLN A 1 101 ? -13.455 -6.395 18.004 1.00 88.81 101 GLN A C 1
ATOM 791 O O . GLN A 1 101 ? -14.182 -7.317 18.360 1.00 88.81 101 GLN A O 1
ATOM 796 N N . ILE A 1 102 ? -13.946 -5.289 17.438 1.00 91.75 102 ILE A N 1
ATOM 797 C CA . ILE A 1 102 ? -15.374 -5.082 17.154 1.00 91.75 102 ILE A CA 1
ATOM 798 C C . ILE A 1 102 ? -15.754 -5.907 15.921 1.00 91.75 102 ILE A C 1
ATOM 800 O O . IL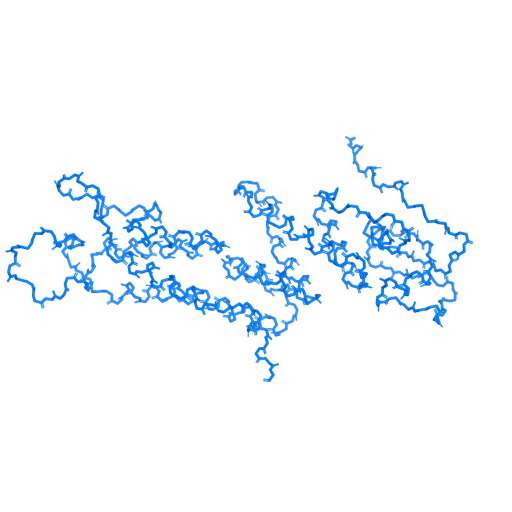E A 1 102 ? -15.631 -5.450 14.781 1.00 91.75 102 ILE A O 1
ATOM 804 N N . PHE A 1 103 ? -16.195 -7.146 16.134 1.00 89.00 103 PHE A N 1
ATOM 805 C CA . PHE A 1 103 ? -16.321 -8.145 15.067 1.00 89.00 103 PHE A CA 1
ATOM 806 C C . PHE A 1 103 ? -17.246 -7.715 13.920 1.00 89.00 103 PHE A C 1
ATOM 808 O O . PHE A 1 103 ? -16.967 -8.011 12.757 1.00 89.00 103 PHE A O 1
ATOM 815 N N . SER A 1 104 ? -18.311 -6.970 14.229 1.00 90.38 104 SER A N 1
ATOM 816 C CA . SER A 1 104 ? -19.278 -6.452 13.252 1.00 90.38 104 SER A CA 1
ATOM 817 C C . SER A 1 104 ? -18.701 -5.396 12.301 1.00 90.38 104 SER A C 1
ATOM 819 O O . SER A 1 104 ? -19.252 -5.193 11.218 1.00 90.38 104 SER A O 1
ATOM 821 N N . ALA A 1 105 ? -17.598 -4.742 12.674 1.00 91.00 105 ALA A N 1
ATOM 822 C CA . ALA A 1 105 ? -17.029 -3.613 11.941 1.00 91.00 105 ALA A CA 1
ATOM 823 C C . ALA A 1 105 ? -15.733 -3.952 11.188 1.00 91.00 105 ALA A C 1
ATOM 825 O O . ALA A 1 105 ? -15.444 -3.312 10.178 1.00 91.00 105 ALA A O 1
ATOM 826 N N . ILE A 1 106 ? -14.969 -4.968 11.624 1.00 85.38 106 ILE A N 1
ATOM 827 C CA . ILE A 1 106 ? -13.624 -5.279 11.087 1.00 85.38 106 ILE A CA 1
ATOM 828 C C . ILE A 1 106 ? -13.624 -5.383 9.556 1.00 85.38 106 ILE A C 1
ATOM 830 O O . ILE A 1 106 ? -12.848 -4.710 8.877 1.00 85.38 106 ILE A O 1
ATOM 834 N N . ASN A 1 107 ? -14.513 -6.200 8.985 1.00 84.62 107 ASN A N 1
ATOM 835 C CA . ASN A 1 107 ? -14.548 -6.408 7.533 1.00 84.62 107 ASN A CA 1
ATOM 836 C C . ASN A 1 107 ? -15.011 -5.160 6.770 1.00 84.62 107 ASN A C 1
ATOM 838 O O . ASN A 1 107 ? -14.519 -4.901 5.668 1.00 84.62 107 ASN A O 1
ATOM 842 N N . THR A 1 108 ? -15.919 -4.379 7.353 1.00 88.19 108 THR A N 1
ATOM 843 C CA . THR A 1 108 ? -16.440 -3.141 6.764 1.00 88.19 108 THR A CA 1
ATOM 844 C C . THR A 1 108 ? -15.349 -2.074 6.714 1.00 88.19 108 THR A C 1
ATOM 846 O O . THR A 1 108 ? -15.070 -1.543 5.641 1.00 88.19 108 THR A O 1
ATOM 849 N N . CYS A 1 109 ? -14.646 -1.839 7.828 1.00 86.06 109 CYS A N 1
ATOM 850 C CA . CYS A 1 109 ? -13.503 -0.926 7.892 1.00 86.06 109 CYS A CA 1
ATOM 851 C C . CYS A 1 109 ? -12.390 -1.345 6.922 1.00 86.06 109 CYS A C 1
ATOM 853 O O . CYS A 1 109 ? -11.895 -0.517 6.162 1.00 86.06 109 CYS A O 1
ATOM 855 N N . ASN A 1 110 ? -12.053 -2.638 6.873 1.00 79.62 110 ASN A N 1
ATOM 856 C CA . ASN A 1 110 ? -11.044 -3.166 5.948 1.00 79.62 110 ASN A CA 1
ATOM 857 C C . ASN A 1 110 ? -11.415 -2.942 4.482 1.00 79.62 110 ASN A C 1
ATOM 859 O O . ASN A 1 110 ? -10.582 -2.518 3.678 1.00 79.62 110 ASN A O 1
ATOM 863 N N . THR A 1 111 ? -12.670 -3.217 4.127 1.00 81.25 111 THR A N 1
ATOM 864 C CA . THR A 1 111 ? -13.169 -3.005 2.766 1.00 81.25 111 THR A CA 1
ATOM 865 C C . THR A 1 111 ? -13.127 -1.526 2.410 1.00 81.25 111 THR A C 1
ATOM 867 O O . THR A 1 111 ? -12.664 -1.171 1.326 1.00 81.25 111 THR A O 1
ATOM 870 N N . ARG A 1 112 ? -13.542 -0.651 3.331 1.00 82.81 112 ARG A N 1
ATOM 871 C CA . ARG A 1 112 ? -13.595 0.781 3.062 1.00 82.81 112 ARG A CA 1
ATOM 872 C C . ARG A 1 112 ? -12.212 1.421 2.969 1.00 82.81 112 ARG A C 1
ATOM 874 O O . ARG A 1 112 ? -11.969 2.159 2.018 1.00 82.81 112 ARG A O 1
ATOM 881 N N . L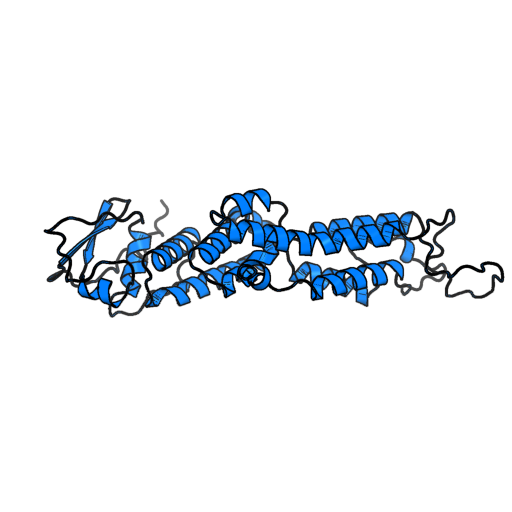EU A 1 113 ? -11.279 1.067 3.855 1.00 76.38 113 LEU A N 1
ATOM 882 C CA . LEU A 1 113 ? -9.873 1.481 3.752 1.00 76.38 113 LEU A CA 1
ATOM 883 C C . LEU A 1 113 ? -9.258 1.057 2.414 1.00 76.38 113 LEU A C 1
ATOM 885 O O . LEU A 1 113 ? -8.583 1.850 1.760 1.00 76.38 113 LEU A O 1
ATOM 889 N N . ARG A 1 114 ? -9.543 -0.171 1.965 1.00 70.81 114 ARG A N 1
ATOM 890 C CA . ARG A 1 114 ? -9.086 -0.681 0.667 1.00 70.81 114 ARG A CA 1
ATOM 891 C C . ARG A 1 114 ? -9.681 0.094 -0.513 1.00 70.81 114 ARG A C 1
ATOM 893 O O . ARG A 1 114 ? -8.972 0.387 -1.473 1.00 70.81 114 ARG A O 1
ATOM 900 N N . LEU A 1 115 ? -10.970 0.430 -0.470 1.00 71.88 115 LEU A N 1
ATOM 901 C CA . LEU A 1 115 ? -11.618 1.221 -1.522 1.00 71.88 115 LEU A CA 1
ATOM 902 C C . LEU A 1 115 ? -11.080 2.652 -1.568 1.00 71.88 115 LEU A C 1
ATOM 904 O O . LEU A 1 115 ? -10.722 3.122 -2.647 1.00 71.88 115 LEU A O 1
ATOM 908 N N . ALA A 1 116 ? -10.961 3.310 -0.414 1.00 69.00 116 ALA A N 1
ATOM 909 C CA . ALA A 1 116 ? -10.357 4.635 -0.310 1.00 69.00 116 ALA A CA 1
ATOM 910 C C . ALA A 1 116 ? -8.932 4.631 -0.887 1.00 69.00 116 ALA A C 1
ATOM 912 O O . ALA A 1 116 ? -8.578 5.490 -1.693 1.00 69.00 116 ALA A O 1
ATOM 913 N N . TYR A 1 117 ? -8.151 3.596 -0.572 1.00 62.81 117 TYR A N 1
ATOM 914 C CA . TYR A 1 117 ? -6.815 3.391 -1.121 1.00 62.81 117 TYR A CA 1
ATOM 915 C C . TYR A 1 117 ? -6.800 3.255 -2.653 1.00 62.81 117 TYR A C 1
ATOM 917 O O . TYR A 1 117 ? -6.060 3.966 -3.335 1.00 62.81 117 TYR A O 1
ATOM 925 N N . ASN A 1 118 ? -7.639 2.380 -3.212 1.00 62.72 118 ASN A N 1
ATOM 926 C CA . ASN A 1 118 ? -7.701 2.152 -4.658 1.00 62.72 118 ASN A CA 1
ATOM 927 C C . ASN A 1 118 ? -8.145 3.404 -5.428 1.00 62.72 118 ASN A C 1
ATOM 929 O O . ASN A 1 118 ? -7.609 3.695 -6.496 1.00 62.72 118 ASN A O 1
ATOM 933 N N . LEU A 1 119 ? -9.090 4.172 -4.879 1.00 60.00 119 LEU A N 1
ATOM 934 C CA . LEU A 1 119 ? -9.542 5.429 -5.476 1.00 60.00 119 LEU A CA 1
ATOM 935 C C . LEU A 1 119 ? -8.433 6.491 -5.473 1.00 60.00 119 LEU A C 1
ATOM 937 O O . LEU A 1 119 ? -8.263 7.202 -6.464 1.00 60.00 119 LEU A O 1
ATOM 941 N N . LEU A 1 120 ? -7.622 6.552 -4.413 1.00 57.19 120 LEU A N 1
ATOM 942 C CA . LEU A 1 120 ? -6.459 7.441 -4.336 1.00 57.19 120 LEU A CA 1
ATOM 943 C C . LEU A 1 120 ? -5.339 7.025 -5.305 1.00 57.19 120 LEU A C 1
ATOM 945 O O . LEU A 1 120 ? -4.697 7.887 -5.910 1.00 57.19 120 LEU A O 1
ATOM 949 N N . ALA A 1 121 ? -5.134 5.721 -5.519 1.00 51.91 121 ALA A N 1
ATOM 950 C CA . ALA A 1 121 ? -4.154 5.203 -6.480 1.00 51.91 121 ALA A CA 1
ATOM 951 C C . ALA A 1 121 ? -4.470 5.603 -7.937 1.00 51.91 121 ALA A C 1
ATOM 953 O O . ALA A 1 121 ? -3.557 5.731 -8.758 1.00 51.91 121 ALA A O 1
ATOM 954 N N . LEU A 1 122 ? -5.748 5.853 -8.244 1.00 51.44 122 LEU A N 1
ATOM 955 C CA . LEU A 1 122 ? -6.231 6.299 -9.554 1.00 51.44 122 LEU A CA 1
ATOM 956 C C . LEU A 1 122 ? -6.198 7.829 -9.735 1.00 51.44 122 LEU A C 1
ATOM 958 O O . LEU A 1 122 ? -6.433 8.315 -10.841 1.00 51.44 122 LEU A O 1
ATOM 962 N N . MET A 1 123 ? -5.885 8.609 -8.691 1.00 52.59 123 MET A N 1
ATOM 963 C CA . MET A 1 123 ? -5.854 10.070 -8.798 1.00 52.59 123 MET A CA 1
ATOM 964 C C . MET A 1 123 ? -4.600 10.586 -9.537 1.00 52.59 123 MET A C 1
ATOM 966 O O . MET A 1 123 ? -3.492 10.080 -9.300 1.00 52.59 123 MET A O 1
ATOM 970 N N . PRO A 1 124 ? -4.734 11.636 -10.380 1.00 45.56 124 PRO A N 1
ATOM 971 C CA . PRO A 1 124 ? -3.606 12.290 -11.042 1.00 45.56 124 PRO A CA 1
ATOM 972 C C . PRO A 1 124 ? -2.581 12.857 -10.050 1.00 45.56 124 PRO A C 1
ATOM 974 O O . PRO A 1 124 ? -2.934 13.375 -8.987 1.00 45.56 124 PRO A O 1
ATOM 977 N N . SER A 1 125 ? -1.306 12.822 -10.441 1.00 44.38 125 SER A N 1
ATOM 978 C CA . SER A 1 125 ? -0.120 13.166 -9.638 1.00 44.38 125 SER A CA 1
ATOM 979 C C . SER A 1 125 ? -0.202 14.515 -8.905 1.00 44.38 125 SER A C 1
ATOM 981 O O . SER A 1 125 ? 0.345 14.659 -7.817 1.00 44.38 125 SER A O 1
ATOM 983 N N . HIS A 1 126 ? -0.926 15.492 -9.455 1.00 42.94 126 HIS A N 1
ATOM 984 C CA . HIS A 1 126 ? -1.046 16.844 -8.891 1.00 42.94 126 HIS A CA 1
ATOM 985 C C . HIS A 1 126 ? -2.026 16.943 -7.709 1.00 42.94 126 HIS A C 1
ATOM 987 O O . HIS A 1 126 ? -1.891 17.842 -6.887 1.00 42.94 126 HIS A O 1
ATOM 993 N N . ARG A 1 127 ? -2.989 16.014 -7.588 1.00 41.59 127 ARG A N 1
ATOM 994 C CA . ARG A 1 127 ? -3.914 15.923 -6.437 1.00 41.59 127 ARG A CA 1
ATOM 995 C C . ARG A 1 127 ? -3.440 14.896 -5.397 1.00 41.59 127 ARG A C 1
ATOM 997 O O . ARG A 1 127 ? -3.824 14.958 -4.236 1.00 41.59 127 ARG A O 1
ATOM 1004 N N . ARG A 1 128 ? -2.536 14.004 -5.810 1.00 43.34 128 ARG A N 1
ATOM 1005 C CA . ARG A 1 128 ? -1.872 12.983 -4.988 1.00 43.34 128 ARG A CA 1
ATOM 1006 C C . ARG A 1 128 ? -1.022 13.591 -3.856 1.00 43.34 128 ARG A C 1
ATOM 1008 O O . ARG A 1 128 ? -1.018 13.074 -2.748 1.00 43.34 128 ARG A O 1
ATOM 1015 N N . LEU A 1 129 ? -0.359 14.722 -4.102 1.00 40.28 129 LEU A N 1
ATOM 1016 C CA . LEU A 1 129 ? 0.589 15.360 -3.171 1.00 40.28 129 LEU A CA 1
ATOM 1017 C C . LEU A 1 129 ? -0.025 15.925 -1.876 1.00 40.28 129 LEU A C 1
ATOM 1019 O O . LEU A 1 129 ? 0.698 16.064 -0.896 1.00 40.28 129 LEU A O 1
ATOM 1023 N N . ALA A 1 130 ? -1.328 16.222 -1.843 1.00 42.62 130 ALA A N 1
ATOM 1024 C CA . ALA A 1 130 ? -1.982 16.744 -0.637 1.00 42.62 130 ALA A CA 1
ATOM 1025 C C . ALA A 1 130 ? -2.335 15.648 0.385 1.00 42.62 130 ALA A C 1
ATOM 1027 O O . ALA A 1 130 ? -2.557 15.952 1.550 1.00 42.62 130 ALA A O 1
ATOM 1028 N N . TYR A 1 131 ? -2.381 14.386 -0.052 1.00 39.81 131 TYR A N 1
ATOM 1029 C CA . TYR A 1 131 ? -2.725 13.241 0.790 1.00 39.81 131 TYR A CA 1
ATOM 1030 C C . TYR A 1 131 ? -1.504 12.308 0.971 1.00 39.81 131 TYR A C 1
ATOM 1032 O O . TYR A 1 131 ? -1.169 11.915 2.073 1.00 39.81 131 TYR A O 1
ATOM 1040 N N . VAL A 1 132 ? -0.719 12.001 -0.061 1.00 40.62 132 VAL A N 1
ATOM 1041 C CA . VAL A 1 132 ? 0.027 10.726 -0.129 1.00 40.62 132 VAL A CA 1
ATOM 1042 C C . VAL A 1 132 ? 1.221 10.410 0.807 1.00 40.62 132 VAL A C 1
ATOM 1044 O O . VAL A 1 132 ? 1.475 9.211 0.940 1.00 40.62 132 VAL A O 1
ATOM 1047 N N . PRO A 1 133 ? 1.932 11.288 1.546 1.00 42.66 133 PRO A N 1
ATOM 1048 C CA . PRO A 1 133 ? 3.123 10.814 2.273 1.00 42.66 133 PRO A CA 1
ATOM 1049 C C . PRO A 1 133 ? 2.838 9.830 3.429 1.00 42.66 133 PRO A C 1
ATOM 1051 O O . PRO A 1 133 ? 3.741 9.109 3.853 1.00 42.66 133 PRO A O 1
ATOM 1054 N N . PHE A 1 134 ? 1.599 9.769 3.938 1.00 47.69 134 PHE A N 1
ATOM 1055 C CA . PHE A 1 134 ? 1.234 8.968 5.118 1.00 47.69 134 PHE A CA 1
ATOM 1056 C C . PHE A 1 134 ? 0.416 7.691 4.827 1.00 47.69 134 PHE A C 1
ATOM 1058 O O . PHE A 1 134 ? 0.286 6.838 5.704 1.00 47.69 134 PHE A O 1
ATOM 1065 N N . PHE A 1 135 ? -0.089 7.512 3.603 1.00 58.06 135 PHE A N 1
ATOM 1066 C CA . PHE A 1 135 ? -1.202 6.589 3.323 1.00 58.06 135 PHE A CA 1
ATOM 1067 C C . PHE A 1 135 ? -0.811 5.106 3.226 1.00 58.06 135 PHE A C 1
ATOM 1069 O O . PHE A 1 135 ? -1.390 4.301 3.957 1.00 58.06 135 PHE A O 1
ATOM 1076 N N . PRO A 1 136 ? 0.174 4.691 2.398 1.00 62.06 136 PRO A N 1
ATOM 1077 C CA . PRO A 1 136 ? 0.564 3.280 2.328 1.00 62.06 136 PRO A CA 1
ATOM 1078 C C . PRO A 1 136 ? 1.117 2.784 3.667 1.00 62.06 136 PRO A C 1
ATOM 1080 O O . PRO A 1 136 ? 0.859 1.656 4.075 1.00 62.06 136 PRO A O 1
ATOM 1083 N N . ASN A 1 137 ? 1.842 3.655 4.371 1.00 65.38 137 ASN A N 1
ATOM 1084 C CA . ASN A 1 137 ? 2.553 3.302 5.590 1.00 65.38 137 ASN A CA 1
ATOM 1085 C C . ASN A 1 137 ? 1.599 3.038 6.756 1.00 65.38 137 ASN A C 1
ATOM 1087 O O . ASN A 1 137 ? 1.744 2.019 7.422 1.00 65.38 137 ASN A O 1
ATOM 1091 N N . GLN A 1 138 ? 0.609 3.911 6.983 1.00 66.44 138 GLN A N 1
ATOM 1092 C CA . GLN A 1 138 ? -0.392 3.688 8.031 1.00 66.44 138 GLN A CA 1
ATOM 1093 C C . GLN A 1 138 ? -1.239 2.445 7.741 1.00 66.44 138 GLN A C 1
ATOM 1095 O O . GLN A 1 138 ? -1.459 1.641 8.641 1.00 66.44 138 GLN A O 1
ATOM 1100 N N . ILE A 1 139 ? -1.638 2.236 6.480 1.00 67.81 139 ILE A N 1
ATOM 1101 C CA . ILE A 1 139 ? -2.393 1.043 6.071 1.00 67.81 139 ILE A CA 1
ATOM 1102 C C . ILE A 1 139 ? -1.567 -0.226 6.285 1.00 67.81 139 ILE A C 1
ATOM 1104 O O . ILE A 1 139 ? -2.097 -1.211 6.792 1.00 67.81 139 ILE A O 1
ATOM 1108 N N . LEU A 1 140 ? -0.273 -0.219 5.943 1.00 71.50 140 LEU A N 1
ATOM 1109 C CA . LEU A 1 140 ? 0.595 -1.369 6.190 1.00 71.50 140 LEU A CA 1
ATOM 1110 C C . LEU A 1 140 ? 0.779 -1.618 7.690 1.00 71.50 140 LEU A C 1
ATOM 1112 O O . LEU A 1 140 ? 0.692 -2.764 8.117 1.00 71.50 140 LEU A O 1
ATOM 1116 N N . VAL A 1 141 ? 1.018 -0.578 8.493 1.00 72.44 141 VAL A N 1
ATOM 1117 C CA . VAL A 1 141 ? 1.156 -0.721 9.951 1.00 72.44 141 VAL A CA 1
ATOM 1118 C C . VAL A 1 141 ? -0.111 -1.291 10.560 1.00 72.44 141 VAL A C 1
ATOM 1120 O O . VAL A 1 141 ? -0.024 -2.260 11.308 1.00 72.44 141 VAL A O 1
ATOM 1123 N N . PHE A 1 142 ? -1.271 -0.755 10.187 1.00 70.50 142 PHE A N 1
ATOM 1124 C CA . PHE A 1 142 ? -2.570 -1.280 10.588 1.00 70.50 142 PHE A CA 1
ATOM 1125 C C . PHE A 1 142 ? -2.725 -2.749 10.167 1.00 70.50 142 PHE A C 1
ATOM 1127 O O . PHE A 1 142 ? -3.029 -3.614 10.988 1.00 70.50 142 PHE A O 1
ATOM 1134 N N . ALA A 1 143 ? -2.428 -3.070 8.905 1.00 75.94 143 ALA A N 1
ATOM 1135 C CA . ALA A 1 143 ? -2.557 -4.423 8.382 1.00 75.94 143 ALA A CA 1
ATOM 1136 C C . ALA A 1 143 ? -1.617 -5.423 9.076 1.00 75.94 143 ALA A C 1
ATOM 1138 O O . ALA A 1 143 ? -2.023 -6.554 9.330 1.00 75.94 143 ALA A O 1
ATOM 1139 N N . ILE A 1 144 ? -0.391 -5.011 9.415 1.00 74.50 144 ILE A N 1
ATOM 1140 C CA . ILE A 1 144 ? 0.562 -5.813 10.193 1.00 74.50 144 ILE A CA 1
ATOM 1141 C C . ILE A 1 144 ? 0.069 -5.973 11.633 1.00 74.50 144 ILE A C 1
ATOM 1143 O O . ILE A 1 144 ? 0.085 -7.082 12.163 1.00 74.50 144 ILE A O 1
ATOM 1147 N N . LYS A 1 145 ? -0.371 -4.882 12.270 1.00 73.94 145 LYS A N 1
ATOM 1148 C CA . LYS A 1 145 ? -0.817 -4.862 13.669 1.00 73.94 145 LYS A CA 1
ATOM 1149 C C . LYS A 1 145 ? -2.032 -5.761 13.900 1.00 73.94 145 LYS A C 1
ATOM 1151 O O . LYS A 1 145 ? -2.116 -6.398 14.946 1.00 73.94 145 LYS A O 1
ATOM 1156 N N . HIS A 1 146 ? -2.932 -5.838 12.923 1.00 70.00 146 HIS A N 1
ATOM 1157 C CA . HIS A 1 146 ? -4.184 -6.594 13.011 1.00 70.00 146 HIS A CA 1
ATOM 1158 C C . HIS A 1 146 ? -4.211 -7.870 12.142 1.00 70.00 146 HIS A C 1
ATOM 1160 O O . HIS A 1 146 ? -5.278 -8.442 11.928 1.00 70.00 146 HIS A O 1
ATOM 1166 N N . ASP A 1 147 ? -3.055 -8.325 11.639 1.00 73.19 147 ASP A N 1
ATOM 1167 C CA . ASP A 1 147 ? -2.892 -9.523 10.790 1.00 73.19 147 ASP A CA 1
ATOM 1168 C C . ASP A 1 147 ? -3.862 -9.586 9.586 1.00 73.19 147 ASP A C 1
ATOM 1170 O O . ASP A 1 147 ? -4.394 -10.626 9.186 1.00 73.19 147 ASP A O 1
ATOM 1174 N N . HIS A 1 148 ? -4.105 -8.439 8.952 1.00 75.56 148 HIS A N 1
ATOM 1175 C CA . HIS A 1 148 ? -4.950 -8.342 7.765 1.00 75.56 148 HIS A CA 1
ATOM 1176 C C . HIS A 1 148 ? -4.171 -8.715 6.503 1.00 75.56 148 HIS A C 1
ATOM 1178 O O . HIS A 1 148 ? -3.800 -7.872 5.686 1.00 75.56 148 HIS A O 1
ATOM 1184 N N . ARG A 1 149 ? -3.960 -10.023 6.312 1.00 78.00 149 ARG A N 1
ATOM 1185 C CA . ARG A 1 149 ? -3.120 -10.586 5.240 1.00 78.00 149 ARG A CA 1
ATOM 1186 C C . ARG A 1 149 ? -3.420 -10.060 3.837 1.00 78.00 149 ARG A C 1
ATOM 1188 O O . ARG A 1 149 ? -2.490 -9.724 3.118 1.00 78.00 149 ARG A O 1
ATOM 1195 N N . LYS A 1 150 ? -4.693 -9.958 3.443 1.00 75.00 150 LYS A N 1
ATOM 1196 C CA . LYS A 1 150 ? -5.060 -9.440 2.109 1.00 75.00 150 LYS A CA 1
ATOM 1197 C C . LYS A 1 150 ? -4.642 -7.978 1.924 1.00 75.00 150 LYS A C 1
ATOM 1199 O O . LYS A 1 150 ? -4.126 -7.621 0.876 1.00 75.00 150 LYS A O 1
ATOM 1204 N N . LEU A 1 151 ? -4.830 -7.159 2.959 1.00 72.06 151 LEU A N 1
ATOM 1205 C CA . LEU A 1 151 ? -4.465 -5.745 2.936 1.00 72.06 151 LEU A CA 1
ATOM 1206 C C . LEU A 1 151 ? -2.939 -5.566 2.919 1.00 72.06 151 LEU A C 1
ATOM 1208 O O . LEU A 1 151 ? -2.435 -4.711 2.197 1.00 72.06 151 LEU A O 1
ATOM 1212 N N . MET A 1 152 ? -2.204 -6.427 3.636 1.00 76.75 152 MET A N 1
ATOM 1213 C CA . MET A 1 152 ? -0.740 -6.479 3.558 1.00 76.75 152 MET A CA 1
ATOM 1214 C C . MET A 1 152 ? -0.262 -6.780 2.131 1.00 76.75 152 MET A C 1
ATOM 1216 O O . MET A 1 152 ? 0.542 -6.027 1.594 1.00 76.75 152 MET A O 1
ATOM 1220 N N . GLU A 1 153 ? -0.778 -7.836 1.495 1.00 80.88 153 GLU A N 1
ATOM 1221 C CA . GLU A 1 153 ? -0.373 -8.228 0.131 1.00 80.88 153 GLU A CA 1
ATOM 1222 C C . GLU A 1 153 ? -0.569 -7.111 -0.901 1.00 80.88 153 GLU A C 1
ATOM 1224 O O . GLU A 1 153 ? 0.202 -6.993 -1.850 1.00 80.88 153 GLU A O 1
ATOM 1229 N N . GLU A 1 154 ? -1.583 -6.273 -0.710 1.00 75.12 154 GLU A N 1
ATOM 1230 C CA . GLU A 1 154 ? -1.889 -5.178 -1.627 1.00 75.12 154 GLU A CA 1
ATOM 1231 C C . GLU A 1 154 ? -1.058 -3.922 -1.359 1.00 75.12 154 GLU A C 1
ATOM 1233 O O . GLU A 1 154 ? -0.645 -3.262 -2.308 1.00 75.12 154 GLU A O 1
ATOM 1238 N N . ALA A 1 155 ? -0.776 -3.597 -0.095 1.00 77.12 155 ALA A N 1
ATOM 1239 C CA . ALA A 1 155 ? -0.033 -2.390 0.270 1.00 77.12 155 ALA A CA 1
ATOM 1240 C C . ALA A 1 155 ? 1.488 -2.544 0.097 1.00 77.12 155 ALA A C 1
ATOM 1242 O O . ALA A 1 155 ? 2.183 -1.596 -0.280 1.00 77.12 155 ALA A O 1
ATOM 1243 N N . VAL A 1 156 ? 2.021 -3.738 0.367 1.00 83.19 156 VAL A N 1
ATOM 1244 C CA . VAL A 1 156 ? 3.467 -3.995 0.418 1.00 83.19 156 VAL A CA 1
ATOM 1245 C C . VAL A 1 156 ? 4.213 -3.651 -0.877 1.00 83.19 156 VAL A C 1
ATOM 1247 O O . VAL A 1 156 ? 5.271 -3.022 -0.772 1.00 83.19 156 VAL A O 1
ATOM 1250 N N . PRO A 1 157 ? 3.725 -3.993 -2.086 1.00 82.50 157 PRO A N 1
ATOM 1251 C CA . PRO A 1 157 ? 4.468 -3.705 -3.309 1.00 82.50 157 PRO A CA 1
ATOM 1252 C C . PRO A 1 157 ? 4.724 -2.212 -3.533 1.00 82.50 157 PRO A C 1
ATOM 1254 O O . PRO A 1 157 ? 5.797 -1.841 -4.002 1.00 82.50 157 PRO A O 1
ATOM 1257 N N . TYR A 1 158 ? 3.790 -1.351 -3.127 1.00 76.50 158 TYR A N 1
ATOM 1258 C CA . TYR A 1 158 ? 3.948 0.102 -3.222 1.00 76.50 158 TYR A CA 1
ATOM 1259 C C . TYR A 1 158 ? 5.027 0.625 -2.279 1.00 76.50 158 TYR A C 1
ATOM 1261 O O . TYR A 1 158 ? 5.793 1.512 -2.636 1.00 76.50 158 TYR A O 1
ATOM 1269 N N . ILE A 1 159 ? 5.125 0.056 -1.078 1.00 78.88 159 ILE A N 1
ATOM 1270 C CA . ILE A 1 159 ? 6.149 0.448 -0.107 1.00 78.88 159 ILE A CA 1
ATOM 1271 C C . ILE A 1 159 ? 7.519 -0.065 -0.541 1.00 78.88 159 ILE A C 1
ATOM 1273 O O . ILE A 1 159 ? 8.503 0.665 -0.451 1.00 78.88 159 ILE A O 1
ATOM 1277 N N . ALA A 1 160 ? 7.586 -1.298 -1.045 1.00 85.50 160 ALA A N 1
ATOM 1278 C CA . ALA A 1 160 ? 8.823 -1.906 -1.525 1.00 85.50 160 ALA A CA 1
ATOM 1279 C C . ALA A 1 160 ? 9.449 -1.123 -2.690 1.00 85.50 160 ALA A C 1
ATOM 1281 O O . ALA A 1 160 ? 10.673 -0.992 -2.747 1.00 85.50 160 ALA A O 1
ATOM 1282 N N . LEU A 1 161 ? 8.608 -0.580 -3.575 1.00 83.19 161 LEU A N 1
ATOM 1283 C CA . LEU A 1 161 ? 9.015 0.268 -4.697 1.00 83.19 161 LEU A CA 1
ATOM 1284 C C . LEU A 1 161 ? 9.109 1.761 -4.343 1.00 83.19 161 LEU A C 1
ATOM 1286 O O . LEU A 1 161 ? 9.566 2.541 -5.169 1.00 83.19 161 LEU A O 1
ATOM 1290 N N . SER A 1 162 ? 8.706 2.183 -3.141 1.00 79.62 162 SER A N 1
ATOM 1291 C CA . SER A 1 162 ? 8.723 3.600 -2.774 1.00 79.62 162 SER A CA 1
ATOM 1292 C C . SER A 1 162 ? 10.142 4.116 -2.534 1.00 79.62 162 SER A C 1
ATOM 1294 O O . SER A 1 162 ? 10.956 3.514 -1.820 1.00 79.62 162 SER A O 1
ATOM 1296 N N . THR A 1 163 ? 10.394 5.323 -3.034 1.00 73.50 163 THR A N 1
ATOM 1297 C CA . THR A 1 163 ? 11.588 6.125 -2.728 1.00 73.50 163 THR A CA 1
ATOM 1298 C C . THR A 1 163 ? 11.733 6.413 -1.226 1.00 73.50 163 THR A C 1
ATOM 1300 O O . THR A 1 163 ? 12.845 6.509 -0.705 1.00 73.50 163 THR A O 1
ATOM 1303 N N . SER A 1 164 ? 10.614 6.456 -0.495 1.00 72.56 164 SER A N 1
ATOM 1304 C CA . SER A 1 164 ? 10.542 6.745 0.943 1.00 72.56 164 SER A CA 1
ATOM 1305 C C . SER A 1 164 ? 10.503 5.494 1.836 1.00 72.56 164 SER A C 1
ATOM 1307 O O . SER A 1 164 ? 10.065 5.568 2.986 1.00 72.56 164 SER A O 1
ATOM 1309 N N . PHE A 1 165 ? 10.992 4.343 1.356 1.00 80.69 165 PHE A N 1
ATOM 1310 C CA . PHE A 1 165 ? 10.978 3.072 2.099 1.00 80.69 165 PHE A CA 1
ATOM 1311 C C . PHE A 1 165 ? 11.520 3.174 3.531 1.00 80.69 165 PHE A C 1
ATOM 1313 O O . PHE A 1 165 ? 10.931 2.612 4.447 1.00 80.69 165 PHE A O 1
ATOM 1320 N N . THR A 1 166 ? 12.620 3.902 3.759 1.00 78.69 166 THR A N 1
ATOM 1321 C CA . THR A 1 166 ? 13.216 4.040 5.102 1.00 78.69 166 THR A CA 1
ATOM 1322 C C . THR A 1 166 ? 12.249 4.691 6.089 1.00 78.69 166 THR A C 1
ATOM 1324 O O . THR A 1 166 ? 12.187 4.291 7.249 1.00 78.69 166 THR A O 1
ATOM 1327 N N . SER A 1 167 ? 11.480 5.680 5.634 1.00 74.19 167 SER A N 1
ATOM 1328 C CA . SER A 1 167 ? 10.443 6.326 6.440 1.00 74.19 167 SER A CA 1
ATOM 1329 C C . SER A 1 167 ? 9.273 5.374 6.692 1.00 74.19 167 SER A C 1
ATOM 1331 O O . SER A 1 167 ? 8.760 5.327 7.805 1.00 74.19 167 SER A O 1
ATOM 1333 N N . ALA A 1 168 ? 8.906 4.566 5.692 1.00 70.62 168 ALA A N 1
ATOM 1334 C CA . ALA A 1 168 ? 7.840 3.575 5.795 1.00 70.62 168 ALA A CA 1
ATOM 1335 C C . ALA A 1 168 ? 8.143 2.476 6.823 1.00 70.62 168 ALA A C 1
ATOM 1337 O O . ALA A 1 168 ? 7.325 2.195 7.697 1.00 70.62 168 ALA A O 1
ATOM 1338 N N . ILE A 1 169 ? 9.338 1.879 6.766 1.00 78.94 169 ILE A N 1
ATOM 1339 C CA . ILE A 1 169 ? 9.693 0.765 7.655 1.00 78.94 169 ILE A CA 1
ATOM 1340 C C . ILE A 1 169 ? 9.888 1.196 9.109 1.00 78.94 169 ILE A C 1
ATOM 1342 O O . ILE A 1 169 ? 9.686 0.382 10.000 1.00 78.94 169 ILE A O 1
ATOM 1346 N N . ARG A 1 170 ? 10.217 2.468 9.386 1.00 80.62 170 ARG A N 1
ATOM 1347 C CA . ARG A 1 170 ? 10.333 2.980 10.769 1.00 80.62 170 ARG A CA 1
ATOM 1348 C C . ARG A 1 170 ? 9.034 2.864 11.560 1.00 80.62 170 ARG A C 1
ATOM 1350 O O . ARG A 1 170 ? 9.074 2.848 12.784 1.00 80.62 170 ARG A O 1
ATOM 1357 N N . LEU A 1 171 ? 7.904 2.800 10.866 1.00 72.75 171 LEU A N 1
ATOM 1358 C CA . LEU A 1 171 ? 6.590 2.685 11.484 1.00 72.75 171 LEU A CA 1
ATOM 1359 C C . LEU A 1 171 ? 6.240 1.225 11.830 1.00 72.75 171 LEU A C 1
ATOM 1361 O O . LEU A 1 171 ? 5.300 0.976 12.579 1.00 72.75 171 LEU A O 1
ATOM 1365 N N . ILE A 1 172 ? 7.007 0.250 11.328 1.00 78.94 172 ILE A N 1
ATOM 1366 C CA . ILE A 1 172 ? 6.803 -1.174 11.595 1.00 78.94 172 ILE A CA 1
ATOM 1367 C C . ILE A 1 172 ? 7.541 -1.553 12.881 1.00 78.94 172 ILE A C 1
ATOM 1369 O O . ILE A 1 172 ? 8.767 -1.619 12.916 1.00 78.94 172 ILE A O 1
ATOM 1373 N N . SER A 1 173 ? 6.793 -1.862 13.941 1.00 75.44 173 SER A N 1
ATOM 1374 C CA . SER A 1 173 ? 7.375 -2.271 15.230 1.00 75.44 173 SER A CA 1
ATOM 1375 C C . SER A 1 173 ? 7.802 -3.746 15.278 1.00 75.44 173 SER A C 1
ATOM 1377 O O . SER A 1 173 ? 8.593 -4.136 16.133 1.00 75.44 173 SER A O 1
ATOM 1379 N N . SER A 1 174 ? 7.283 -4.588 14.378 1.00 81.50 174 SER A N 1
ATOM 1380 C CA . SER A 1 174 ? 7.568 -6.028 14.362 1.00 81.50 174 SER A CA 1
ATOM 1381 C C . SER A 1 174 ? 8.885 -6.343 13.646 1.00 81.50 174 SER A C 1
ATOM 1383 O O . SER A 1 174 ? 9.023 -6.117 12.444 1.00 81.50 174 SER A O 1
ATOM 1385 N N . SER A 1 175 ? 9.839 -6.939 14.367 1.00 83.31 175 SER A N 1
ATOM 1386 C CA . SER A 1 175 ? 11.143 -7.331 13.814 1.00 83.31 175 SER A CA 1
ATOM 1387 C C . SER A 1 175 ? 11.034 -8.379 12.701 1.00 83.31 175 SER A C 1
ATOM 1389 O O . SER A 1 175 ? 11.790 -8.322 11.733 1.00 83.31 175 SER A O 1
ATOM 1391 N N . SER A 1 176 ? 10.076 -9.309 12.780 1.00 84.38 176 SER A N 1
ATOM 1392 C CA . SER A 1 176 ? 9.832 -10.283 11.708 1.00 84.38 176 SER A CA 1
ATOM 1393 C C . SER A 1 176 ? 9.253 -9.624 10.459 1.00 84.38 176 SER A C 1
ATOM 1395 O O . SER A 1 176 ? 9.689 -9.939 9.355 1.00 84.38 176 SER A O 1
ATOM 1397 N N . ALA A 1 177 ? 8.327 -8.676 10.622 1.00 82.25 177 ALA A N 1
ATOM 1398 C CA . ALA A 1 177 ? 7.764 -7.931 9.500 1.00 82.25 177 ALA A CA 1
ATOM 1399 C C . ALA A 1 177 ? 8.810 -7.022 8.836 1.00 82.25 177 ALA A C 1
ATOM 1401 O O . ALA A 1 177 ? 8.837 -6.923 7.613 1.00 82.25 177 ALA A O 1
ATOM 1402 N N . LEU A 1 178 ? 9.719 -6.423 9.614 1.00 86.25 178 LEU A N 1
ATOM 1403 C CA . LEU A 1 178 ? 10.853 -5.654 9.090 1.00 86.25 178 LEU A CA 1
ATOM 1404 C C . LEU A 1 178 ? 11.777 -6.506 8.212 1.00 86.25 178 LEU A C 1
ATOM 1406 O O . LEU A 1 178 ? 12.134 -6.082 7.114 1.00 86.25 178 LEU A O 1
ATOM 1410 N N . VAL A 1 179 ? 12.132 -7.711 8.671 1.00 88.56 179 VAL A N 1
ATOM 1411 C CA . VAL A 1 179 ? 12.952 -8.652 7.889 1.00 88.56 179 VAL A CA 1
ATOM 1412 C C . VAL A 1 179 ? 12.216 -9.108 6.629 1.00 88.56 179 VAL A C 1
ATOM 1414 O O . VAL A 1 179 ? 12.808 -9.148 5.555 1.00 88.56 179 VAL A O 1
ATOM 1417 N N . ALA A 1 180 ? 10.919 -9.411 6.725 1.00 90.00 180 ALA A N 1
ATOM 1418 C CA . ALA A 1 180 ? 10.125 -9.776 5.556 1.00 90.00 180 ALA A CA 1
ATOM 1419 C C . ALA A 1 180 ? 10.072 -8.630 4.529 1.00 90.00 180 ALA A C 1
ATOM 1421 O O . ALA A 1 180 ? 10.239 -8.863 3.333 1.00 90.00 180 ALA A O 1
ATOM 1422 N N . MET A 1 181 ? 9.901 -7.383 4.984 1.00 87.81 181 MET A N 1
ATOM 1423 C CA . MET A 1 181 ? 9.876 -6.199 4.120 1.00 87.81 181 M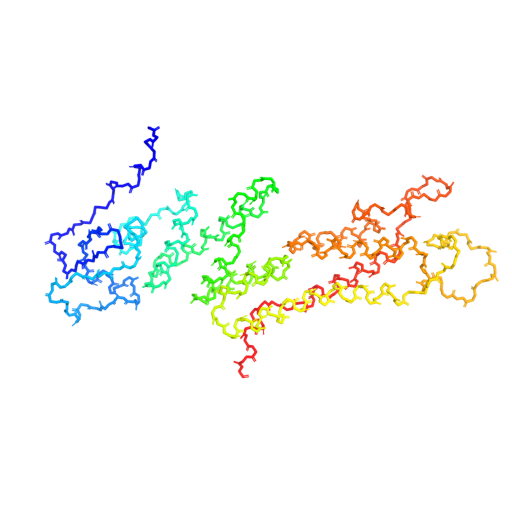ET A CA 1
ATOM 1424 C C . MET A 1 181 ? 11.219 -5.929 3.444 1.00 87.81 181 MET A C 1
ATOM 1426 O O . MET A 1 181 ? 11.237 -5.565 2.268 1.00 87.81 181 MET A O 1
ATOM 1430 N N . SER A 1 182 ? 12.342 -6.108 4.146 1.00 90.00 182 SER A N 1
ATOM 1431 C CA . SER A 1 182 ? 13.663 -5.932 3.535 1.00 90.00 182 SER A CA 1
ATOM 1432 C C . SER A 1 182 ? 13.933 -6.991 2.468 1.00 90.00 182 SER A C 1
ATOM 1434 O O . SER A 1 182 ? 14.322 -6.638 1.359 1.00 90.00 182 SER A O 1
ATOM 1436 N N . GLN A 1 183 ? 13.630 -8.262 2.748 1.00 92.56 183 GLN A N 1
ATOM 1437 C CA . GLN A 1 183 ? 13.768 -9.352 1.776 1.00 92.56 183 GLN A CA 1
ATOM 1438 C C . GLN A 1 183 ? 12.871 -9.148 0.550 1.00 92.56 183 GLN A C 1
ATOM 1440 O O . GLN A 1 183 ? 13.294 -9.376 -0.585 1.00 92.56 183 GLN A O 1
ATOM 1445 N N . TYR A 1 184 ? 11.637 -8.692 0.769 1.00 92.56 184 TYR A N 1
ATOM 1446 C CA . TYR A 1 184 ? 10.704 -8.395 -0.310 1.00 92.56 184 TYR A CA 1
ATOM 1447 C C . TYR A 1 184 ? 11.195 -7.222 -1.174 1.00 92.56 184 TYR A C 1
ATOM 1449 O O . TYR A 1 184 ? 11.156 -7.300 -2.403 1.00 92.56 184 TYR A O 1
ATOM 1457 N N . ARG A 1 185 ? 11.730 -6.159 -0.557 1.00 92.25 185 ARG A N 1
ATOM 1458 C CA . ARG A 1 185 ? 12.370 -5.055 -1.288 1.00 92.25 185 ARG A CA 1
ATOM 1459 C C . ARG A 1 185 ? 13.582 -5.529 -2.081 1.00 92.25 185 ARG A C 1
ATOM 1461 O O . ARG A 1 185 ? 13.701 -5.181 -3.251 1.00 92.25 185 ARG A O 1
ATOM 1468 N N . ASP A 1 186 ? 14.438 -6.355 -1.487 1.00 93.25 186 ASP A N 1
ATOM 1469 C CA . ASP A 1 186 ? 15.607 -6.914 -2.168 1.00 93.25 186 ASP A CA 1
ATOM 1470 C C . ASP A 1 186 ? 15.208 -7.720 -3.411 1.00 93.25 186 ASP A C 1
ATOM 1472 O O . ASP A 1 186 ? 15.878 -7.620 -4.442 1.00 93.25 186 ASP A O 1
ATOM 1476 N N . ALA A 1 187 ? 14.093 -8.459 -3.357 1.00 94.81 187 ALA A N 1
ATOM 1477 C CA . ALA A 1 187 ? 13.552 -9.180 -4.509 1.00 94.81 187 ALA A CA 1
ATOM 1478 C C . ALA A 1 187 ? 13.146 -8.236 -5.658 1.00 94.81 187 ALA A C 1
ATOM 1480 O O . ALA A 1 187 ? 13.445 -8.525 -6.819 1.00 94.81 187 ALA A O 1
ATOM 1481 N N . TRP A 1 188 ? 12.533 -7.087 -5.351 1.00 94.19 188 TRP A N 1
ATOM 1482 C CA . TRP A 1 188 ? 12.221 -6.054 -6.346 1.00 94.19 188 TRP A CA 1
ATOM 1483 C C . TRP A 1 188 ? 13.480 -5.369 -6.881 1.00 94.19 188 TRP A C 1
ATOM 1485 O O . TRP A 1 188 ? 13.673 -5.291 -8.093 1.00 94.19 188 TRP A O 1
ATOM 1495 N N . THR A 1 189 ? 14.400 -4.952 -6.011 1.00 93.69 189 THR A N 1
ATOM 1496 C CA . THR A 1 189 ? 15.668 -4.331 -6.425 1.00 93.69 189 THR A CA 1
ATOM 1497 C C . THR A 1 189 ? 16.532 -5.283 -7.267 1.00 93.69 189 THR A C 1
ATOM 1499 O O . THR A 1 189 ? 17.289 -4.844 -8.138 1.00 93.69 189 THR A O 1
ATOM 1502 N N . ALA A 1 190 ? 16.416 -6.601 -7.067 1.00 95.25 190 ALA A N 1
ATOM 1503 C CA . ALA A 1 190 ? 17.109 -7.601 -7.876 1.00 95.25 190 ALA A CA 1
ATOM 1504 C C . ALA A 1 190 ? 16.701 -7.569 -9.359 1.00 95.25 190 ALA A C 1
ATOM 1506 O O . ALA A 1 190 ? 17.527 -7.918 -10.209 1.00 95.25 190 ALA A O 1
ATOM 1507 N N . VAL A 1 191 ? 15.483 -7.114 -9.688 1.00 96.69 191 VAL A N 1
ATOM 1508 C CA . VAL A 1 191 ? 15.025 -6.908 -11.074 1.00 96.69 191 VAL A CA 1
ATOM 1509 C C . VAL A 1 191 ? 15.948 -5.911 -11.777 1.00 96.69 191 VAL A C 1
ATOM 1511 O O . VAL A 1 191 ? 16.579 -6.245 -12.783 1.00 96.69 191 VAL A O 1
ATOM 1514 N N . PHE A 1 192 ? 16.104 -4.719 -11.198 1.00 96.06 192 PHE A N 1
ATOM 1515 C CA . PHE A 1 192 ? 16.892 -3.629 -11.775 1.00 96.06 192 PHE A CA 1
ATOM 1516 C C . PHE A 1 192 ? 18.390 -3.946 -11.770 1.00 96.06 192 PHE A C 1
ATOM 1518 O O . PHE A 1 192 ? 19.068 -3.785 -12.787 1.00 96.06 192 PHE A O 1
ATOM 1525 N N . LYS A 1 193 ? 18.910 -4.510 -10.670 1.00 96.81 193 LYS A N 1
ATOM 1526 C CA . LYS A 1 193 ? 20.314 -4.953 -10.585 1.00 96.81 193 LYS A CA 1
ATOM 1527 C C . LYS A 1 193 ? 20.659 -5.984 -11.662 1.00 96.81 193 LYS A C 1
ATOM 1529 O O . LYS A 1 193 ? 21.736 -5.909 -12.255 1.00 96.81 193 LYS A O 1
ATOM 1534 N N . SER A 1 194 ? 19.759 -6.930 -11.937 1.00 97.25 194 SER A N 1
ATOM 1535 C CA . SER A 1 194 ? 19.967 -7.949 -12.972 1.00 97.25 194 SER A CA 1
ATOM 1536 C C . SER A 1 194 ? 19.942 -7.351 -14.377 1.00 97.25 194 SER A C 1
ATOM 1538 O O . SER A 1 194 ? 20.793 -7.701 -15.194 1.00 97.25 194 SER A O 1
ATOM 1540 N N . ALA A 1 195 ? 19.028 -6.413 -14.640 1.00 97.00 195 ALA A N 1
ATOM 1541 C CA . ALA A 1 195 ? 18.970 -5.682 -15.902 1.00 97.00 195 ALA A CA 1
ATOM 1542 C C . ALA A 1 195 ? 20.256 -4.876 -16.153 1.00 97.00 195 ALA A C 1
ATOM 1544 O O . ALA A 1 195 ? 20.885 -5.029 -17.198 1.00 97.00 195 ALA A O 1
ATOM 1545 N N . ILE A 1 196 ? 20.715 -4.102 -15.163 1.00 96.81 196 ILE A N 1
ATOM 1546 C CA . ILE A 1 196 ? 21.972 -3.339 -15.241 1.00 96.81 196 ILE A CA 1
ATOM 1547 C C . ILE A 1 196 ? 23.166 -4.270 -15.470 1.00 96.81 196 ILE A C 1
ATOM 1549 O O . ILE A 1 196 ? 24.022 -3.984 -16.308 1.00 96.81 196 ILE A O 1
ATOM 1553 N N . LYS A 1 197 ? 23.236 -5.397 -14.747 1.00 96.81 197 LYS A N 1
ATOM 1554 C CA . LYS A 1 197 ? 24.306 -6.390 -14.918 1.00 96.81 197 LYS A CA 1
ATOM 1555 C C . LYS A 1 197 ? 24.323 -6.954 -16.338 1.00 96.81 197 LYS A C 1
ATOM 1557 O O . LYS A 1 197 ? 25.399 -7.079 -16.915 1.00 96.81 197 LYS A O 1
ATOM 1562 N N . HIS A 1 198 ? 23.155 -7.267 -16.896 1.00 95.19 198 HIS A N 1
ATOM 1563 C CA . HIS A 1 198 ? 23.038 -7.753 -18.266 1.00 95.19 198 HIS A CA 1
ATOM 1564 C C . HIS A 1 198 ? 23.487 -6.689 -19.280 1.00 95.19 198 HIS A C 1
ATOM 1566 O O . HIS A 1 198 ? 24.363 -6.974 -20.090 1.00 95.19 198 HIS A O 1
ATOM 1572 N N . ILE A 1 199 ? 23.018 -5.441 -19.161 1.00 94.12 199 ILE A N 1
ATOM 1573 C CA . ILE A 1 199 ? 23.426 -4.331 -20.047 1.00 94.12 199 ILE A CA 1
ATOM 1574 C C . ILE A 1 199 ? 24.946 -4.116 -20.018 1.00 94.12 199 ILE A C 1
ATOM 1576 O O . ILE A 1 199 ? 25.568 -3.918 -21.058 1.00 94.12 199 ILE A O 1
ATOM 1580 N N . ARG A 1 200 ? 25.567 -4.189 -18.835 1.00 93.31 200 ARG A N 1
ATOM 1581 C CA . ARG A 1 200 ? 27.027 -4.055 -18.671 1.00 93.31 200 ARG A CA 1
ATOM 1582 C C . ARG A 1 200 ? 27.824 -5.237 -19.225 1.00 93.31 200 ARG A C 1
ATOM 1584 O O . ARG A 1 200 ? 29.019 -5.090 -19.446 1.00 93.31 200 ARG A O 1
ATOM 1591 N N . SER A 1 201 ? 27.194 -6.398 -19.405 1.00 92.69 201 SER A N 1
ATOM 1592 C CA . SER A 1 201 ? 27.842 -7.579 -19.989 1.00 92.69 201 SER A CA 1
ATOM 1593 C C . SER A 1 201 ? 27.886 -7.556 -21.520 1.00 92.69 201 SER A C 1
ATOM 1595 O O . SER A 1 201 ? 28.665 -8.300 -22.115 1.00 92.69 201 SER A O 1
ATOM 1597 N N . LEU A 1 202 ? 27.087 -6.688 -22.150 1.00 89.56 202 LEU A N 1
ATOM 1598 C CA . LEU A 1 202 ? 27.097 -6.486 -23.595 1.00 89.56 202 LEU A CA 1
ATOM 1599 C C . LEU A 1 202 ? 28.420 -5.840 -24.022 1.00 89.56 202 LEU A C 1
ATOM 1601 O O . LEU A 1 202 ? 28.931 -4.932 -23.364 1.00 89.56 202 LEU A O 1
ATOM 1605 N N . ARG A 1 203 ? 28.984 -6.295 -25.142 1.00 83.25 203 ARG A N 1
ATOM 1606 C CA . ARG A 1 203 ? 30.259 -5.781 -25.650 1.00 83.25 203 ARG A CA 1
ATOM 1607 C C . ARG A 1 203 ? 30.045 -4.415 -26.296 1.00 83.25 203 ARG A C 1
ATOM 1609 O O . ARG A 1 203 ? 29.210 -4.272 -27.187 1.00 83.25 203 ARG A O 1
ATOM 1616 N N . SER A 1 204 ? 30.830 -3.421 -25.891 1.00 77.31 204 SER A N 1
ATOM 1617 C CA . SER A 1 204 ? 30.819 -2.106 -26.536 1.00 77.31 204 SER A CA 1
ATOM 1618 C C . SER A 1 204 ? 31.391 -2.195 -27.950 1.00 77.31 204 SER A C 1
ATOM 1620 O O . SER A 1 204 ? 32.498 -2.696 -28.143 1.00 77.31 204 SER A O 1
ATOM 1622 N N . SER A 1 205 ? 30.656 -1.681 -28.933 1.00 70.25 205 SER A N 1
ATOM 1623 C CA . SER A 1 205 ? 31.187 -1.408 -30.272 1.00 70.25 205 SER A CA 1
ATOM 1624 C C . SER A 1 205 ? 31.668 0.046 -30.349 1.00 70.25 205 SER A C 1
ATOM 1626 O O . SER A 1 205 ? 30.976 0.945 -29.866 1.00 70.25 205 SER A O 1
ATOM 1628 N N . SER A 1 206 ? 32.857 0.266 -30.923 1.00 62.75 206 SER A N 1
ATOM 1629 C CA . SER A 1 206 ? 33.432 1.596 -31.190 1.00 62.75 206 SER A CA 1
ATOM 1630 C C . SER A 1 206 ? 32.729 2.339 -32.324 1.00 62.75 206 SER A C 1
ATOM 1632 O O . SER A 1 206 ? 32.891 3.551 -32.449 1.00 62.75 206 SER A O 1
ATOM 1634 N N . ASP A 1 207 ? 31.952 1.621 -33.134 1.00 56.19 207 ASP A N 1
ATOM 1635 C CA . ASP A 1 207 ? 31.442 2.113 -34.404 1.00 56.19 207 ASP A CA 1
ATOM 1636 C C . ASP A 1 207 ? 29.949 2.466 -34.297 1.00 56.19 207 ASP A C 1
ATOM 1638 O O . ASP A 1 207 ? 29.220 2.028 -33.400 1.00 56.19 207 ASP A O 1
ATOM 1642 N N . SER A 1 208 ? 29.494 3.318 -35.220 1.00 59.59 208 SER A N 1
ATOM 1643 C CA . SER A 1 208 ? 28.094 3.720 -35.400 1.00 59.59 208 SER A CA 1
ATOM 1644 C C . SER A 1 208 ? 27.115 2.545 -35.236 1.00 59.59 208 SER A C 1
ATOM 1646 O O . SER A 1 208 ? 27.384 1.454 -35.727 1.00 59.59 208 SER A O 1
ATOM 1648 N N . CYS A 1 209 ? 25.972 2.769 -34.572 1.00 57.09 209 CYS A N 1
ATOM 1649 C CA . CYS A 1 209 ? 24.986 1.743 -34.187 1.00 57.09 209 CYS A CA 1
ATOM 1650 C C . CYS A 1 209 ? 24.769 0.630 -35.230 1.00 57.09 209 CYS A C 1
ATOM 1652 O O . CYS A 1 209 ? 24.039 0.795 -36.204 1.00 57.09 209 CYS A O 1
ATOM 1654 N N . HIS A 1 210 ? 25.325 -0.556 -34.959 1.00 57.03 210 HIS A N 1
ATOM 1655 C CA . HIS A 1 210 ? 25.064 -1.787 -35.719 1.00 57.03 210 HIS A CA 1
ATOM 1656 C C . HIS A 1 210 ? 23.747 -2.477 -35.341 1.00 57.03 210 HIS A C 1
ATOM 1658 O O . HIS A 1 210 ? 23.442 -3.560 -35.838 1.00 57.03 210 HIS A O 1
ATOM 1664 N N . CYS A 1 211 ? 22.933 -1.833 -34.504 1.00 57.31 211 CYS A N 1
ATOM 1665 C CA . CYS A 1 211 ? 21.691 -2.353 -33.937 1.00 57.31 211 CYS A CA 1
ATOM 1666 C C . CYS A 1 211 ? 20.618 -2.701 -35.002 1.00 57.31 211 CYS A C 1
ATOM 1668 O O . CYS A 1 211 ? 19.598 -3.301 -34.674 1.00 57.31 211 CYS A O 1
ATOM 1670 N N . HIS A 1 212 ? 20.866 -2.358 -36.276 1.00 55.41 212 HIS A N 1
ATOM 1671 C CA . HIS A 1 212 ? 19.973 -2.552 -37.424 1.00 55.41 212 HIS A CA 1
ATOM 1672 C C . HIS A 1 212 ? 20.555 -3.418 -38.552 1.00 55.41 212 HIS A C 1
ATOM 1674 O O . HIS A 1 212 ? 19.866 -3.671 -39.541 1.00 55.41 212 HIS A O 1
ATOM 1680 N N . SER A 1 213 ? 21.795 -3.915 -38.437 1.00 49.34 213 SER A N 1
ATOM 1681 C CA . SER A 1 213 ? 22.480 -4.595 -39.552 1.00 49.34 213 SER A CA 1
ATOM 1682 C C . SER A 1 213 ? 22.003 -6.035 -39.823 1.00 49.34 213 SER A C 1
ATOM 1684 O O . SER A 1 213 ? 22.750 -6.852 -40.357 1.00 49.34 213 SER A O 1
ATOM 1686 N N . LEU A 1 214 ? 20.753 -6.363 -39.491 1.00 48.41 214 LEU A N 1
ATOM 1687 C CA . LEU A 1 214 ? 20.111 -7.618 -39.893 1.00 48.41 214 LEU A CA 1
ATOM 1688 C C . LEU A 1 214 ? 19.475 -7.537 -41.294 1.00 48.41 214 LEU A C 1
ATOM 1690 O O . LEU A 1 214 ? 19.084 -8.569 -41.828 1.00 48.41 214 LEU A O 1
ATOM 1694 N N . ALA A 1 215 ? 19.388 -6.349 -41.913 1.00 44.72 215 ALA A N 1
ATOM 1695 C CA . ALA A 1 215 ? 18.679 -6.169 -43.188 1.00 44.72 215 ALA A CA 1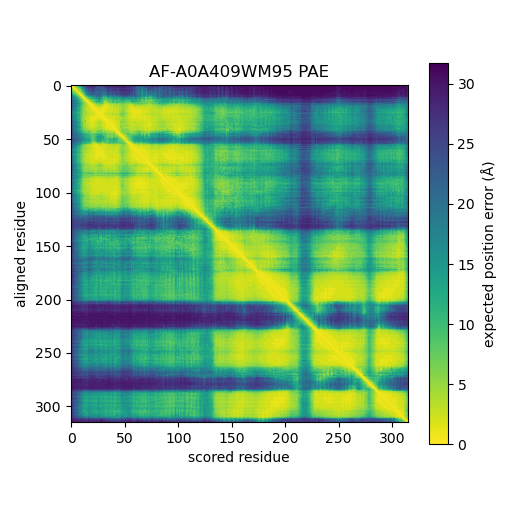
ATOM 1696 C C . ALA A 1 215 ? 19.565 -6.083 -44.449 1.00 44.72 215 ALA A C 1
ATOM 1698 O O . ALA A 1 215 ? 19.037 -6.162 -45.554 1.00 44.72 215 ALA A O 1
ATOM 1699 N N . THR A 1 216 ? 20.891 -5.968 -44.337 1.00 42.91 216 THR A N 1
ATOM 1700 C CA . THR A 1 216 ? 21.787 -5.983 -45.510 1.00 42.91 216 THR A CA 1
ATOM 1701 C C . THR A 1 216 ? 22.881 -7.021 -45.329 1.00 42.91 216 THR A C 1
ATOM 1703 O O . THR A 1 216 ? 24.049 -6.708 -45.095 1.00 42.91 216 THR A O 1
ATOM 1706 N N . ALA A 1 217 ? 22.488 -8.288 -45.433 1.00 42.03 217 ALA A N 1
ATOM 1707 C CA . ALA A 1 217 ? 23.415 -9.391 -45.617 1.00 42.03 217 ALA A CA 1
ATOM 1708 C C . ALA A 1 217 ? 24.129 -9.225 -46.969 1.00 42.03 217 ALA A C 1
ATOM 1710 O O . ALA A 1 217 ? 23.642 -9.688 -47.992 1.00 42.03 217 ALA A O 1
ATOM 1711 N N . ASN A 1 218 ? 25.258 -8.512 -46.972 1.00 42.66 218 ASN A N 1
ATOM 1712 C CA . ASN A 1 218 ? 26.278 -8.624 -48.019 1.00 42.66 218 ASN A CA 1
ATOM 1713 C C . ASN A 1 218 ? 27.710 -8.269 -47.567 1.00 42.66 218 ASN A C 1
ATOM 1715 O O . ASN A 1 218 ? 28.633 -8.407 -48.368 1.00 42.66 218 ASN A O 1
ATOM 1719 N N . SER A 1 219 ? 27.968 -7.901 -46.303 1.00 42.38 219 SER A N 1
ATOM 1720 C CA . SER A 1 219 ? 29.351 -7.783 -45.812 1.00 42.38 219 SER A CA 1
ATOM 1721 C C . SER A 1 219 ? 29.837 -9.117 -45.224 1.00 42.38 219 SER A C 1
ATOM 1723 O O . SER A 1 219 ? 29.510 -9.524 -44.113 1.00 42.38 219 SER A O 1
ATOM 1725 N N . LYS A 1 220 ? 30.647 -9.834 -46.006 1.00 42.41 220 LYS A N 1
ATOM 1726 C CA . LYS A 1 220 ? 31.279 -11.126 -45.673 1.00 42.41 220 LYS A CA 1
ATOM 1727 C C . LYS A 1 220 ? 32.360 -11.050 -44.571 1.00 42.41 220 LYS A C 1
ATOM 1729 O O . LYS A 1 220 ? 33.299 -11.842 -44.602 1.00 42.41 220 LYS A O 1
ATOM 1734 N N . GLN A 1 221 ? 32.295 -10.126 -43.608 1.00 41.81 221 GLN A N 1
ATOM 1735 C CA . GLN A 1 221 ? 33.479 -9.824 -42.787 1.00 41.81 221 GLN A CA 1
ATOM 1736 C C . GLN A 1 221 ? 33.267 -9.611 -41.284 1.00 41.81 221 GLN A C 1
ATOM 1738 O O . GLN A 1 221 ? 34.087 -8.956 -40.657 1.00 41.81 221 GLN A O 1
ATOM 1743 N N . TYR A 1 222 ? 32.258 -10.230 -40.667 1.00 41.47 222 TYR A N 1
ATOM 1744 C CA . TYR A 1 222 ? 32.232 -10.381 -39.204 1.00 41.47 222 TYR A CA 1
ATOM 1745 C C . TYR A 1 222 ? 31.842 -11.811 -38.803 1.00 41.47 222 TYR A C 1
ATOM 1747 O O . TYR A 1 222 ? 30.723 -12.256 -39.029 1.00 41.47 222 TYR A O 1
ATOM 1755 N N . LYS A 1 223 ? 32.793 -12.544 -38.205 1.00 38.44 223 LYS A N 1
ATOM 1756 C CA . LYS A 1 223 ? 32.627 -13.907 -37.649 1.00 38.44 223 LYS A CA 1
ATOM 1757 C C . LYS A 1 223 ? 32.127 -13.911 -36.188 1.00 38.44 223 LYS A C 1
ATOM 1759 O O . LYS A 1 223 ? 32.278 -14.910 -35.493 1.00 38.44 223 LYS A O 1
ATOM 1764 N N . GLY A 1 224 ? 31.567 -12.803 -35.702 1.00 45.19 224 GLY A N 1
ATOM 1765 C CA . GLY A 1 224 ? 30.943 -12.712 -34.378 1.00 45.19 224 GLY A CA 1
ATOM 1766 C C . GLY A 1 224 ? 29.422 -12.716 -34.498 1.00 45.19 224 GLY A C 1
ATOM 1767 O O . GLY A 1 224 ? 28.892 -12.148 -35.450 1.00 45.19 224 GLY A O 1
ATOM 1768 N N . SER A 1 225 ? 28.722 -13.341 -33.547 1.00 48.31 225 SER A N 1
ATOM 1769 C CA . SER A 1 225 ? 27.267 -13.195 -33.424 1.00 48.31 225 SER A CA 1
ATOM 1770 C C . SER A 1 225 ? 26.941 -11.686 -33.337 1.00 48.31 225 SER A C 1
ATOM 1772 O O . SER A 1 225 ? 27.484 -11.005 -32.464 1.00 48.31 225 SER A O 1
ATOM 1774 N N . PRO A 1 226 ? 26.102 -11.116 -34.226 1.00 53.16 226 PRO A N 1
ATOM 1775 C CA . PRO A 1 226 ? 25.740 -9.693 -34.180 1.00 53.16 226 PRO A CA 1
ATOM 1776 C C . PRO A 1 226 ? 24.940 -9.300 -32.926 1.00 53.16 226 PRO A C 1
ATOM 1778 O O . PRO A 1 226 ? 24.613 -8.130 -32.752 1.00 53.16 226 PRO A O 1
ATOM 1781 N N . GLN A 1 227 ? 24.581 -10.274 -32.082 1.00 61.00 227 GLN A N 1
ATOM 1782 C CA . GLN A 1 227 ? 23.647 -10.125 -30.967 1.00 61.00 227 GLN A CA 1
ATOM 1783 C C . GLN A 1 227 ? 24.330 -9.658 -29.675 1.00 61.00 227 GLN A C 1
ATOM 1785 O O . GLN A 1 227 ? 23.649 -9.151 -28.796 1.00 61.00 227 GLN A O 1
ATOM 1790 N N . ASP A 1 228 ? 25.662 -9.739 -29.575 1.00 67.50 228 ASP A N 1
ATOM 1791 C CA . ASP A 1 228 ? 26.388 -9.424 -28.331 1.00 67.50 228 ASP A CA 1
ATOM 1792 C C . ASP A 1 228 ? 26.973 -8.002 -28.289 1.00 67.50 228 ASP A C 1
ATOM 1794 O O . ASP A 1 228 ? 27.516 -7.580 -27.263 1.00 67.50 228 ASP A O 1
ATOM 1798 N N . ALA A 1 229 ? 26.906 -7.264 -29.402 1.00 78.50 229 ALA A N 1
ATOM 1799 C CA . ALA A 1 229 ? 27.466 -5.922 -29.523 1.00 78.50 229 ALA A CA 1
ATOM 1800 C C . ALA A 1 229 ? 26.388 -4.842 -29.344 1.00 78.50 229 ALA A C 1
ATOM 1802 O O . ALA A 1 229 ? 25.329 -4.877 -29.976 1.00 78.50 229 ALA A O 1
ATOM 1803 N N . ILE A 1 230 ? 26.678 -3.843 -28.511 1.00 83.75 230 ILE A N 1
ATOM 1804 C CA . ILE A 1 230 ? 25.823 -2.676 -28.289 1.00 83.75 230 ILE A CA 1
ATOM 1805 C C . ILE A 1 230 ? 26.621 -1.392 -28.518 1.00 83.75 230 ILE A C 1
ATOM 1807 O O . ILE A 1 230 ? 27.784 -1.281 -28.126 1.00 83.75 230 ILE A O 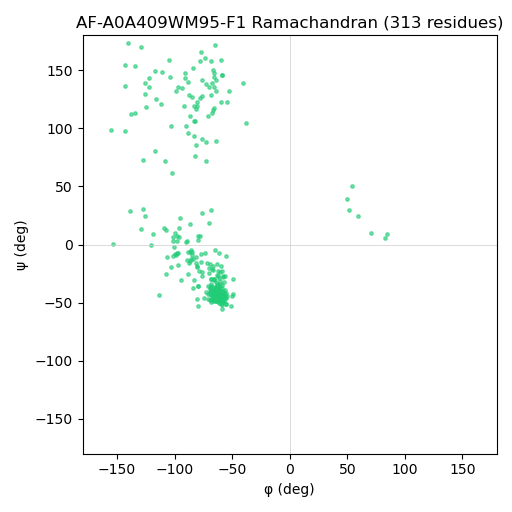1
ATOM 1811 N N . CYS A 1 231 ? 26.009 -0.403 -29.169 1.00 83.38 231 CYS A N 1
ATOM 1812 C CA . CYS A 1 231 ? 26.627 0.913 -29.296 1.00 83.38 231 CYS A CA 1
ATOM 1813 C C . CYS A 1 231 ? 26.481 1.710 -27.993 1.00 83.38 231 CYS A C 1
ATOM 1815 O O . CYS A 1 231 ? 25.562 1.480 -27.201 1.00 83.38 231 CYS A O 1
ATOM 1817 N N . TYR A 1 232 ? 27.353 2.699 -27.803 1.00 83.69 232 TYR A N 1
ATOM 1818 C CA . TYR A 1 232 ? 27.339 3.553 -26.615 1.00 83.69 232 TYR A CA 1
ATOM 1819 C C . TYR A 1 232 ? 25.969 4.214 -26.370 1.00 83.69 232 TYR A C 1
ATOM 1821 O O . TYR A 1 232 ? 25.446 4.159 -25.261 1.00 83.69 232 TYR A O 1
ATOM 1829 N N . ALA A 1 233 ? 25.332 4.751 -27.418 1.00 83.06 233 ALA A N 1
ATOM 1830 C CA . ALA A 1 233 ? 24.033 5.414 -27.303 1.00 83.06 233 ALA A CA 1
ATOM 1831 C C . ALA A 1 233 ? 22.916 4.471 -26.818 1.00 83.06 233 ALA A C 1
ATOM 1833 O O . ALA A 1 233 ? 22.158 4.828 -25.917 1.00 83.06 233 ALA A O 1
ATOM 1834 N N . CYS A 1 234 ? 22.821 3.256 -27.371 1.00 83.88 234 CYS A N 1
ATOM 1835 C CA . CYS A 1 234 ? 21.853 2.255 -26.914 1.00 83.88 234 CYS A CA 1
ATOM 1836 C C . CYS A 1 234 ? 22.154 1.798 -25.485 1.00 83.88 234 CYS A C 1
ATOM 1838 O O . CYS A 1 234 ? 21.222 1.635 -24.704 1.00 83.88 234 CYS A O 1
ATOM 1840 N N . ASN A 1 235 ? 23.429 1.636 -25.121 1.00 89.19 235 ASN A N 1
ATOM 1841 C CA . ASN A 1 235 ? 23.815 1.279 -23.758 1.00 89.19 235 ASN A CA 1
ATOM 1842 C C . ASN A 1 235 ? 23.342 2.340 -22.748 1.00 89.19 235 ASN A C 1
ATOM 1844 O O . ASN A 1 235 ? 22.640 2.008 -21.793 1.00 89.19 235 ASN A O 1
ATOM 1848 N N . CYS A 1 236 ? 23.623 3.620 -23.018 1.00 88.06 236 CYS A N 1
ATOM 1849 C CA . CYS A 1 236 ? 23.147 4.735 -22.200 1.00 88.06 236 CYS A CA 1
ATOM 1850 C C . CYS A 1 236 ? 21.617 4.766 -22.107 1.00 88.06 236 CYS A C 1
ATOM 1852 O O . CYS A 1 236 ? 21.081 4.863 -21.007 1.00 88.06 236 CYS A O 1
ATOM 1854 N N . LEU A 1 237 ? 20.908 4.621 -23.232 1.00 88.50 237 LEU A N 1
ATOM 1855 C CA . LEU A 1 237 ? 19.442 4.617 -23.255 1.00 88.50 237 LEU A CA 1
ATOM 1856 C C . LEU A 1 237 ? 18.842 3.468 -22.438 1.00 88.50 237 LEU A C 1
ATOM 1858 O O . LEU A 1 237 ? 17.853 3.685 -21.742 1.00 88.50 237 LEU A O 1
ATOM 1862 N N . LEU A 1 238 ? 19.429 2.268 -22.490 1.00 92.25 238 LEU A N 1
ATOM 1863 C CA . LEU A 1 238 ? 18.973 1.135 -21.681 1.00 92.25 238 LEU A CA 1
ATOM 1864 C C . LEU A 1 238 ? 19.205 1.376 -20.190 1.00 92.25 238 LEU A C 1
ATOM 1866 O O . LEU A 1 238 ? 18.323 1.077 -19.392 1.00 92.25 238 LEU A O 1
ATOM 1870 N N . LEU A 1 239 ? 20.352 1.940 -19.803 1.00 94.19 239 LEU A N 1
ATOM 1871 C CA . LEU A 1 239 ? 20.619 2.288 -18.404 1.00 94.19 239 LEU A CA 1
ATOM 1872 C C . LEU A 1 239 ? 19.649 3.362 -17.896 1.00 94.19 239 LEU A C 1
ATOM 1874 O O . LEU A 1 239 ? 19.092 3.214 -16.812 1.00 94.19 239 LEU A O 1
ATOM 1878 N N . THR A 1 240 ? 19.394 4.404 -18.692 1.00 93.56 240 THR A N 1
ATOM 1879 C CA . THR A 1 240 ? 18.394 5.431 -18.371 1.00 93.56 240 THR A CA 1
ATOM 1880 C C . THR A 1 240 ? 16.990 4.839 -18.285 1.00 93.56 240 THR A C 1
ATOM 1882 O O . THR A 1 240 ? 16.234 5.196 -17.389 1.00 93.56 240 THR A O 1
ATOM 1885 N N . TRP A 1 241 ? 16.637 3.911 -19.176 1.00 94.50 241 TRP A N 1
ATOM 1886 C CA . TRP A 1 241 ? 15.354 3.219 -19.103 1.00 94.50 241 TRP A CA 1
ATOM 1887 C C . TRP A 1 241 ? 15.226 2.388 -17.824 1.00 94.50 241 TRP A C 1
ATOM 1889 O O . TRP A 1 241 ? 14.208 2.488 -17.150 1.00 94.50 241 TRP A O 1
ATOM 1899 N N . VAL A 1 242 ? 16.255 1.628 -17.433 1.00 96.00 242 VAL A N 1
ATOM 1900 C CA . VAL A 1 242 ? 16.224 0.869 -16.172 1.00 96.00 242 VAL A CA 1
ATOM 1901 C C . VAL A 1 242 ? 16.113 1.794 -14.956 1.00 96.00 242 VAL A C 1
ATOM 1903 O O . VAL A 1 242 ? 15.335 1.490 -14.060 1.00 96.00 242 VAL A O 1
ATOM 1906 N N . SER A 1 243 ? 16.806 2.938 -14.948 1.00 93.94 243 SER A N 1
ATOM 1907 C CA . SER A 1 243 ? 16.626 3.969 -13.913 1.00 93.94 243 SER A CA 1
ATOM 1908 C C . SER A 1 243 ? 15.183 4.476 -13.872 1.00 93.94 243 SER A C 1
ATOM 1910 O O . SER A 1 243 ? 14.604 4.583 -12.800 1.00 93.94 243 SER A O 1
ATOM 1912 N N . HIS A 1 244 ? 14.566 4.716 -15.033 1.00 92.75 244 HIS A N 1
ATOM 1913 C CA . HIS A 1 244 ? 13.162 5.114 -15.097 1.00 92.75 244 HIS A CA 1
ATOM 1914 C C . HIS A 1 244 ? 12.227 4.034 -14.539 1.00 92.75 244 HIS A C 1
ATOM 1916 O O . HIS A 1 244 ? 11.260 4.373 -13.869 1.00 92.75 244 HIS A O 1
ATOM 1922 N N . LEU A 1 245 ? 12.504 2.746 -14.779 1.00 93.69 245 LEU A N 1
ATOM 1923 C CA . LEU A 1 245 ? 11.735 1.659 -14.165 1.00 93.69 245 LEU A CA 1
ATOM 1924 C C . LEU A 1 245 ? 11.873 1.637 -12.637 1.00 93.69 245 LEU A C 1
ATOM 1926 O O . LEU A 1 245 ? 10.897 1.329 -11.958 1.00 93.69 245 LEU A O 1
ATOM 1930 N N . GLU A 1 246 ? 13.062 1.940 -12.110 1.00 92.81 246 GLU A N 1
ATOM 1931 C CA . GLU A 1 246 ? 13.328 2.009 -10.666 1.00 92.81 246 GLU A CA 1
ATOM 1932 C C . GLU A 1 246 ? 12.548 3.148 -9.988 1.00 92.81 246 GLU A C 1
ATOM 1934 O O . GLU A 1 246 ? 12.121 2.994 -8.847 1.00 92.81 246 GLU A O 1
ATOM 1939 N N . ASP A 1 247 ? 12.269 4.235 -10.714 1.00 89.38 247 ASP A N 1
ATOM 1940 C CA . ASP A 1 247 ? 11.457 5.361 -10.232 1.00 89.38 247 ASP A CA 1
ATOM 1941 C C . ASP A 1 247 ? 9.935 5.079 -10.237 1.00 89.38 247 ASP A C 1
ATOM 1943 O O . ASP A 1 247 ? 9.142 5.888 -9.745 1.00 89.38 247 ASP A O 1
ATOM 1947 N N . ILE A 1 248 ? 9.478 3.955 -10.808 1.00 86.88 248 ILE A N 1
ATOM 1948 C CA . ILE A 1 248 ? 8.049 3.610 -10.856 1.00 86.88 248 ILE A CA 1
ATOM 1949 C C . ILE A 1 248 ? 7.618 2.954 -9.538 1.00 86.88 248 ILE A C 1
ATOM 1951 O O . ILE A 1 248 ? 7.822 1.764 -9.313 1.00 86.88 248 ILE A O 1
ATOM 1955 N N . GLU A 1 249 ? 6.883 3.700 -8.712 1.00 84.19 249 GLU A N 1
ATOM 1956 C CA . GLU A 1 249 ? 6.386 3.225 -7.405 1.00 84.19 249 GLU A CA 1
ATOM 1957 C C . GLU A 1 249 ? 5.127 2.322 -7.486 1.00 84.19 249 GLU A C 1
ATOM 1959 O O . GLU A 1 249 ? 4.550 1.940 -6.468 1.00 84.19 249 GLU A O 1
ATOM 1964 N N . SER A 1 250 ? 4.650 1.985 -8.691 1.00 82.38 250 SER A N 1
ATOM 1965 C CA . SER A 1 250 ? 3.404 1.234 -8.914 1.00 82.38 250 SER A CA 1
ATOM 1966 C C . SER A 1 250 ? 3.635 -0.023 -9.747 1.00 82.38 250 SER A C 1
ATOM 1968 O O . SER A 1 250 ? 3.987 0.060 -10.922 1.00 82.38 250 SER A O 1
ATOM 1970 N N . VAL A 1 251 ? 3.350 -1.197 -9.174 1.00 85.88 251 VAL A N 1
ATOM 1971 C CA . VAL A 1 251 ? 3.510 -2.492 -9.862 1.00 85.88 251 VAL A CA 1
ATOM 1972 C C . VAL A 1 251 ? 2.707 -2.596 -11.167 1.00 85.88 251 VAL A C 1
ATOM 1974 O O . VAL A 1 251 ? 3.281 -3.045 -12.161 1.00 85.88 251 VAL A O 1
ATOM 1977 N N . PRO A 1 252 ? 1.419 -2.194 -11.239 1.00 84.69 252 PRO A N 1
ATOM 1978 C CA . PRO A 1 252 ? 0.683 -2.202 -12.503 1.00 84.69 252 PRO A CA 1
ATOM 1979 C C . PRO A 1 252 ? 1.337 -1.340 -13.587 1.00 84.69 252 PRO A C 1
ATOM 1981 O O . PRO A 1 252 ? 1.464 -1.794 -14.722 1.00 84.69 252 PRO A O 1
ATOM 1984 N N . ILE A 1 253 ? 1.798 -0.134 -13.233 1.00 85.75 253 ILE A N 1
ATOM 1985 C CA . ILE A 1 253 ? 2.472 0.768 -14.177 1.00 85.75 253 ILE A CA 1
ATOM 1986 C C . ILE A 1 253 ? 3.815 0.168 -14.603 1.00 85.75 253 ILE A C 1
ATOM 1988 O O . ILE A 1 253 ? 4.107 0.126 -15.792 1.00 85.75 253 ILE A O 1
ATOM 1992 N N . LEU A 1 254 ? 4.600 -0.366 -13.663 1.00 90.81 254 LEU A N 1
ATOM 1993 C CA . LEU A 1 254 ? 5.881 -1.012 -13.946 1.00 90.81 254 LEU A CA 1
ATOM 1994 C C . LEU A 1 254 ? 5.705 -2.189 -14.916 1.00 90.81 254 LEU A C 1
ATOM 1996 O O . LEU A 1 254 ? 6.403 -2.272 -15.925 1.00 90.81 254 LEU A O 1
ATOM 2000 N N . ASN A 1 255 ? 4.734 -3.067 -14.652 1.00 91.88 255 ASN A N 1
ATOM 2001 C CA . ASN A 1 255 ? 4.412 -4.190 -15.531 1.00 91.88 255 ASN A CA 1
ATOM 2002 C C . ASN A 1 255 ? 3.951 -3.728 -16.915 1.00 91.88 255 ASN A C 1
ATOM 2004 O O . ASN A 1 255 ? 4.390 -4.300 -17.910 1.00 91.88 255 ASN A O 1
ATOM 2008 N N . ALA A 1 256 ? 3.101 -2.700 -16.988 1.00 90.00 256 ALA A N 1
ATOM 2009 C CA . ALA A 1 256 ? 2.649 -2.137 -18.255 1.00 90.00 256 ALA A CA 1
ATOM 2010 C C . ALA A 1 256 ? 3.820 -1.553 -19.060 1.00 90.00 256 ALA A C 1
ATOM 2012 O O . ALA A 1 256 ? 3.943 -1.853 -20.243 1.00 90.00 256 ALA A O 1
ATOM 2013 N N . THR A 1 257 ? 4.723 -0.802 -18.424 1.00 91.75 257 THR A N 1
ATOM 2014 C CA . THR A 1 257 ? 5.911 -0.222 -19.072 1.00 91.75 257 THR A CA 1
ATOM 2015 C C . THR A 1 257 ? 6.879 -1.298 -19.566 1.00 91.75 257 THR A C 1
ATOM 2017 O O . THR A 1 257 ? 7.402 -1.203 -20.677 1.00 91.75 257 THR A O 1
ATOM 2020 N N . VAL A 1 258 ? 7.108 -2.355 -18.778 1.00 94.81 258 VAL A N 1
ATOM 2021 C CA . VAL A 1 258 ? 7.940 -3.496 -19.197 1.00 94.81 258 VAL A CA 1
ATOM 2022 C C . VAL A 1 258 ? 7.286 -4.258 -20.355 1.00 94.81 258 VAL A C 1
ATOM 2024 O O . VAL A 1 258 ? 7.970 -4.625 -21.309 1.00 94.81 258 VAL A O 1
ATOM 2027 N N . GLN A 1 259 ? 5.970 -4.480 -20.304 1.00 93.31 259 GLN A N 1
ATOM 2028 C CA . GLN A 1 259 ? 5.227 -5.161 -21.367 1.00 93.31 259 GLN A CA 1
ATOM 2029 C C . GLN A 1 259 ? 5.225 -4.345 -22.669 1.00 93.31 259 GLN A C 1
ATOM 2031 O O . GLN A 1 259 ? 5.481 -4.900 -23.734 1.00 93.31 259 GLN A O 1
ATOM 2036 N N . ASP A 1 260 ? 5.035 -3.028 -22.582 1.00 90.88 260 ASP A N 1
ATOM 2037 C CA . ASP A 1 260 ? 5.101 -2.116 -23.726 1.00 90.88 260 ASP A CA 1
ATOM 2038 C C . ASP A 1 260 ? 6.461 -2.201 -24.437 1.00 90.88 260 ASP A C 1
ATOM 2040 O O . ASP A 1 260 ? 6.526 -2.325 -25.663 1.00 90.88 260 ASP A O 1
ATOM 2044 N N . ALA A 1 261 ? 7.551 -2.239 -23.663 1.00 91.19 261 ALA A N 1
ATOM 2045 C CA . ALA A 1 261 ? 8.901 -2.419 -24.188 1.00 91.19 261 ALA A CA 1
ATOM 2046 C C . ALA A 1 261 ? 9.105 -3.795 -24.853 1.00 91.19 261 ALA A C 1
ATOM 2048 O O . ALA A 1 261 ? 9.751 -3.871 -25.901 1.00 91.19 261 ALA A O 1
ATOM 2049 N N . CYS A 1 262 ? 8.531 -4.870 -24.298 1.00 89.62 262 CYS A N 1
ATOM 2050 C CA . CYS A 1 262 ? 8.539 -6.201 -24.918 1.00 89.62 262 CYS A CA 1
ATOM 2051 C C . CYS A 1 262 ? 7.820 -6.215 -26.276 1.00 89.62 262 CYS A C 1
ATOM 2053 O O . CYS A 1 262 ? 8.315 -6.822 -27.230 1.00 89.62 262 CYS A O 1
ATOM 2055 N N . ASP A 1 263 ? 6.662 -5.558 -26.361 1.00 86.75 263 ASP A N 1
ATOM 2056 C CA . ASP A 1 263 ? 5.782 -5.626 -27.528 1.00 86.75 263 ASP A CA 1
ATOM 2057 C C . ASP A 1 263 ? 6.244 -4.696 -28.645 1.00 86.75 263 ASP A C 1
ATOM 2059 O O . ASP A 1 263 ? 6.338 -5.107 -29.807 1.00 86.75 263 ASP A O 1
ATOM 2063 N N . LYS A 1 264 ? 6.575 -3.448 -28.306 1.00 83.88 264 LYS A N 1
ATOM 2064 C CA . LYS A 1 264 ? 6.937 -2.416 -29.282 1.00 83.88 264 LYS A CA 1
ATOM 2065 C C . LYS A 1 264 ? 8.422 -2.408 -29.606 1.00 83.88 264 LYS A C 1
ATOM 2067 O O . LYS A 1 264 ? 8.793 -1.980 -30.691 1.00 83.88 264 LYS A O 1
ATOM 2072 N N . GLY A 1 265 ? 9.280 -2.880 -28.698 1.00 78.56 265 GLY A N 1
ATOM 2073 C CA . GLY A 1 265 ? 10.731 -2.753 -28.852 1.00 78.56 265 GLY A CA 1
ATOM 2074 C C . GLY A 1 265 ? 11.200 -1.300 -28.951 1.00 78.56 265 GLY A C 1
ATOM 2075 O O . GLY A 1 265 ? 12.268 -1.032 -29.503 1.00 78.56 265 GLY A O 1
ATOM 2076 N N . THR A 1 266 ? 10.407 -0.375 -28.409 1.00 76.25 266 THR A N 1
ATOM 2077 C CA . THR A 1 266 ? 10.692 1.056 -28.272 1.00 76.25 266 THR A CA 1
ATOM 2078 C C . THR A 1 266 ? 10.113 1.548 -26.951 1.00 76.25 266 THR A C 1
ATOM 2080 O O . THR A 1 266 ? 9.125 0.991 -26.481 1.00 76.25 266 THR A O 1
ATOM 2083 N N . THR A 1 267 ? 10.666 2.620 -26.390 1.00 75.69 267 THR A N 1
ATOM 2084 C CA . THR A 1 267 ? 10.152 3.274 -25.177 1.00 75.69 267 THR A CA 1
ATOM 2085 C C . THR A 1 267 ? 9.846 4.737 -25.470 1.00 75.69 267 THR A C 1
ATOM 2087 O O . THR A 1 267 ? 10.573 5.392 -26.221 1.00 75.69 267 THR A O 1
ATOM 2090 N N . THR A 1 268 ? 8.777 5.272 -24.879 1.00 68.81 268 THR A N 1
ATOM 2091 C CA . THR A 1 268 ? 8.481 6.714 -24.916 1.00 68.81 268 THR A CA 1
ATOM 2092 C C . THR A 1 268 ? 9.384 7.498 -23.964 1.00 68.81 268 THR A C 1
ATOM 2094 O O . THR A 1 268 ? 9.684 8.661 -24.230 1.00 68.81 268 THR A O 1
ATOM 2097 N N . ILE A 1 269 ? 9.858 6.854 -22.890 1.00 71.56 269 ILE A N 1
ATOM 2098 C CA . ILE A 1 269 ? 10.696 7.454 -21.849 1.00 71.56 269 ILE A CA 1
ATOM 2099 C C . ILE A 1 269 ? 11.814 6.467 -21.467 1.00 71.56 269 ILE A C 1
ATOM 2101 O O . ILE A 1 269 ? 11.512 5.416 -20.903 1.00 71.56 269 ILE A O 1
ATOM 2105 N N . PRO A 1 270 ? 13.091 6.767 -21.766 1.00 66.62 270 PRO A N 1
ATOM 2106 C CA . PRO A 1 270 ? 13.553 7.784 -22.715 1.00 66.62 270 PRO A CA 1
ATOM 2107 C C . PRO A 1 270 ? 13.174 7.404 -24.157 1.00 66.62 270 PRO A C 1
ATOM 2109 O O . PRO A 1 270 ? 13.104 6.223 -24.500 1.00 66.62 270 PRO A O 1
ATOM 2112 N N . ARG A 1 271 ? 12.958 8.394 -25.033 1.00 68.75 271 ARG A N 1
ATOM 2113 C CA . ARG A 1 271 ? 12.743 8.136 -26.466 1.00 68.75 271 ARG A CA 1
ATOM 2114 C C . ARG A 1 271 ? 14.026 7.561 -27.068 1.00 68.75 271 ARG A C 1
ATOM 2116 O O . ARG A 1 271 ? 15.053 8.238 -27.095 1.00 68.75 271 ARG A O 1
ATOM 2123 N N . MET A 1 272 ? 13.981 6.328 -27.573 1.00 65.31 272 MET A N 1
ATOM 2124 C CA . MET A 1 272 ? 15.149 5.708 -28.207 1.00 65.31 272 MET A CA 1
ATOM 2125 C C . MET A 1 272 ? 15.442 6.329 -29.578 1.00 65.31 272 MET A C 1
ATOM 2127 O O . MET A 1 272 ? 14.974 5.849 -30.605 1.00 65.31 272 MET A O 1
ATOM 2131 N N . GLY A 1 273 ? 16.237 7.401 -29.602 1.00 58.00 273 GLY A N 1
ATOM 2132 C CA . GLY A 1 273 ? 16.622 8.090 -30.841 1.00 58.00 273 GLY A CA 1
ATOM 2133 C C . GLY A 1 273 ? 17.504 7.249 -31.770 1.00 58.00 273 GLY A C 1
ATOM 2134 O O . GLY A 1 273 ? 17.391 7.360 -32.985 1.00 58.00 273 GLY A O 1
ATOM 2135 N N . CYS A 1 274 ? 18.324 6.355 -31.208 1.00 64.06 274 CYS A N 1
ATOM 2136 C CA . CYS A 1 274 ? 19.268 5.530 -31.967 1.00 64.06 274 CYS A CA 1
ATOM 2137 C C . CYS A 1 274 ? 18.572 4.547 -32.931 1.00 64.06 274 CYS A C 1
ATOM 2139 O O . CYS A 1 274 ? 19.086 4.282 -34.010 1.00 64.06 274 CYS A O 1
ATOM 2141 N N . CYS A 1 275 ? 17.380 4.057 -32.564 1.00 57.34 275 CYS A N 1
ATOM 2142 C CA . CYS A 1 275 ? 16.626 3.060 -33.334 1.00 57.34 275 CYS A CA 1
ATOM 2143 C C . CYS A 1 275 ? 15.472 3.635 -34.165 1.00 57.34 275 CYS A C 1
ATOM 2145 O O . CYS A 1 275 ? 14.684 2.883 -34.732 1.00 57.34 275 CYS A O 1
ATOM 2147 N N . SER A 1 276 ? 15.346 4.964 -34.210 1.00 51.50 276 SER A N 1
ATOM 2148 C CA . SER A 1 276 ? 14.162 5.645 -34.743 1.00 51.50 276 SER A CA 1
ATOM 2149 C C . SER A 1 276 ? 14.200 5.872 -36.256 1.00 51.50 276 SER A C 1
ATOM 2151 O O . SER A 1 276 ? 13.169 6.244 -36.817 1.00 51.50 276 SER A O 1
ATOM 2153 N N . VAL A 1 277 ? 15.352 5.728 -36.921 1.00 49.56 277 VAL A N 1
ATOM 2154 C CA . VAL A 1 277 ? 15.487 6.103 -38.336 1.00 49.56 277 VAL A CA 1
ATOM 2155 C C . VAL A 1 277 ? 16.400 5.118 -39.063 1.00 49.56 277 VAL A C 1
ATOM 2157 O O . VAL A 1 277 ? 17.620 5.254 -39.051 1.00 49.56 277 VAL A O 1
ATOM 2160 N N . ASN A 1 278 ? 15.811 4.135 -39.746 1.00 50.53 278 ASN A N 1
ATOM 2161 C CA . ASN A 1 278 ? 16.501 3.509 -40.873 1.00 50.53 278 ASN A CA 1
ATOM 2162 C C . ASN A 1 278 ? 16.666 4.557 -41.986 1.00 50.53 278 ASN A C 1
ATOM 2164 O O . ASN A 1 278 ? 15.769 5.374 -42.199 1.00 50.53 278 ASN A O 1
ATOM 2168 N N . ALA A 1 279 ? 17.754 4.481 -42.761 1.00 47.59 279 ALA A N 1
ATOM 2169 C CA . ALA A 1 279 ? 18.021 5.356 -43.915 1.00 47.59 279 ALA A CA 1
ATOM 2170 C C . ALA A 1 279 ? 16.895 5.376 -44.981 1.00 47.59 279 ALA A C 1
ATOM 2172 O O . ALA A 1 279 ? 16.907 6.202 -45.886 1.00 47.59 279 ALA A O 1
ATOM 2173 N N . THR A 1 280 ? 15.911 4.478 -44.870 1.00 50.72 280 THR A N 1
ATOM 2174 C CA . THR A 1 280 ? 14.751 4.324 -45.759 1.00 50.72 280 THR A CA 1
ATOM 2175 C C . THR A 1 280 ? 13.445 4.917 -45.210 1.00 50.72 280 THR A C 1
ATOM 2177 O O . THR A 1 280 ? 12.404 4.762 -45.844 1.00 50.72 280 THR A O 1
ATOM 2180 N N . GLY A 1 281 ? 13.454 5.566 -44.037 1.00 49.75 281 GLY A N 1
ATOM 2181 C CA . GLY A 1 281 ? 12.275 6.244 -43.474 1.00 49.75 281 GLY A CA 1
ATOM 2182 C C . GLY A 1 281 ? 11.154 5.322 -42.970 1.00 49.75 281 GLY A C 1
ATOM 2183 O O . GLY A 1 281 ? 10.072 5.808 -42.649 1.00 49.75 281 GLY A O 1
ATOM 2184 N N . LYS A 1 282 ? 11.380 4.001 -42.882 1.00 50.66 282 LYS A N 1
ATOM 2185 C CA . LYS A 1 282 ? 10.399 3.054 -42.321 1.00 50.66 282 LYS A CA 1
ATOM 2186 C C . LYS A 1 282 ? 10.549 2.929 -40.790 1.00 50.66 282 LYS A C 1
ATOM 2188 O O . LYS A 1 282 ? 11.662 2.637 -40.350 1.00 50.66 282 LYS A O 1
ATOM 2193 N N . PRO A 1 283 ? 9.475 3.083 -39.984 1.00 50.75 283 PRO A N 1
ATOM 2194 C CA . PRO A 1 283 ? 9.563 3.175 -38.517 1.00 50.75 283 PRO A CA 1
ATOM 2195 C C . PRO A 1 283 ? 9.775 1.857 -37.735 1.00 50.75 283 PRO A C 1
ATOM 2197 O O . PRO A 1 283 ? 9.718 1.878 -36.510 1.00 50.75 283 PRO A O 1
ATOM 2200 N N . ASP A 1 284 ? 10.010 0.709 -38.376 1.00 53.28 284 ASP A N 1
ATOM 2201 C CA . ASP A 1 284 ? 9.685 -0.594 -37.754 1.00 53.28 284 ASP A CA 1
ATOM 2202 C C . ASP A 1 284 ? 10.836 -1.378 -37.098 1.00 53.28 284 ASP A C 1
ATOM 2204 O O . ASP A 1 284 ? 10.666 -2.541 -36.721 1.00 53.28 284 ASP A O 1
ATOM 2208 N N . SER A 1 285 ? 12.026 -0.804 -36.930 1.00 63.06 285 SER A N 1
ATOM 2209 C CA . SER A 1 285 ? 13.125 -1.555 -36.313 1.00 63.06 285 SER A CA 1
ATOM 2210 C C . SER A 1 285 ? 13.068 -1.524 -34.784 1.00 63.06 285 SER A C 1
ATOM 2212 O O . SER A 1 285 ? 13.628 -0.632 -34.147 1.00 63.06 285 SER A O 1
ATOM 2214 N N . LYS A 1 286 ? 12.428 -2.544 -34.200 1.00 74.94 286 LYS A N 1
ATOM 2215 C CA . LYS A 1 286 ? 12.479 -2.846 -32.760 1.00 74.94 286 LYS A CA 1
ATOM 2216 C C . LYS A 1 286 ? 13.932 -2.956 -32.282 1.00 74.94 286 LYS A C 1
ATOM 2218 O O . LYS A 1 286 ? 14.727 -3.677 -32.884 1.00 74.94 286 LYS A O 1
ATOM 2223 N N . CYS A 1 287 ? 14.272 -2.302 -31.174 1.00 80.06 287 CYS A N 1
ATOM 2224 C CA . CYS A 1 287 ? 15.569 -2.480 -30.528 1.00 80.06 287 CYS A CA 1
ATOM 2225 C C . CYS A 1 287 ? 15.634 -3.871 -29.877 1.00 80.06 287 CYS A C 1
ATOM 2227 O O . CYS A 1 287 ? 14.959 -4.122 -28.878 1.00 80.06 287 CYS A O 1
ATOM 2229 N N . PHE A 1 288 ? 16.452 -4.775 -30.426 1.00 83.88 288 PHE A N 1
ATOM 2230 C CA . PHE A 1 288 ? 16.605 -6.140 -29.906 1.00 83.88 288 PHE A CA 1
ATOM 2231 C C . PHE A 1 288 ? 17.016 -6.157 -28.424 1.00 83.88 288 PHE A C 1
ATOM 2233 O O . PHE A 1 288 ? 16.371 -6.822 -27.614 1.00 83.88 288 PHE A O 1
ATOM 2240 N N . HIS A 1 289 ? 18.019 -5.350 -28.060 1.00 87.69 289 HIS A N 1
ATOM 2241 C CA . HIS A 1 289 ? 18.548 -5.265 -26.694 1.00 87.69 289 HIS A CA 1
ATOM 2242 C C . HIS A 1 289 ? 17.508 -4.772 -25.682 1.00 87.69 289 HIS A C 1
ATOM 2244 O O . HIS A 1 289 ? 17.445 -5.276 -24.565 1.00 87.69 289 HIS A O 1
ATOM 2250 N N . LEU A 1 290 ? 16.645 -3.825 -26.067 1.00 90.00 290 LEU A N 1
ATOM 2251 C CA . LEU A 1 290 ? 15.542 -3.384 -25.208 1.00 90.00 290 LEU A CA 1
ATOM 2252 C C . LEU A 1 290 ? 14.581 -4.530 -24.915 1.00 90.00 290 LEU A C 1
ATOM 2254 O O . LEU A 1 290 ? 14.209 -4.745 -23.764 1.00 90.00 290 LEU A O 1
ATOM 2258 N N . VAL A 1 291 ? 14.176 -5.255 -25.958 1.00 90.12 291 VAL A N 1
ATOM 2259 C CA . VAL A 1 291 ? 13.241 -6.373 -25.820 1.00 90.12 291 VAL A CA 1
ATOM 2260 C C . VAL A 1 291 ? 13.847 -7.464 -24.933 1.00 90.12 291 VAL A C 1
ATOM 2262 O O . VAL A 1 291 ? 13.141 -8.051 -24.115 1.00 90.12 291 VAL A O 1
ATOM 2265 N N . GLU A 1 292 ? 15.148 -7.730 -25.054 1.00 92.06 292 GLU A N 1
ATOM 2266 C CA . GLU A 1 292 ? 15.847 -8.696 -24.205 1.00 92.06 292 GLU A CA 1
ATOM 2267 C C . GLU A 1 292 ? 15.876 -8.267 -22.731 1.00 92.06 292 GLU A C 1
ATOM 2269 O O . GLU A 1 292 ? 15.464 -9.042 -21.862 1.00 92.06 292 GLU A O 1
ATOM 2274 N N . VAL A 1 293 ? 16.261 -7.017 -22.443 1.00 94.69 293 VAL A N 1
ATOM 2275 C CA . VAL A 1 293 ? 16.243 -6.475 -21.074 1.00 94.69 293 VAL A CA 1
ATOM 2276 C C . VAL A 1 293 ? 14.818 -6.486 -20.506 1.00 94.69 293 VAL A C 1
ATOM 2278 O O . VAL A 1 293 ? 14.616 -6.905 -19.367 1.00 94.69 293 VAL A O 1
ATOM 2281 N N . ALA A 1 294 ? 13.811 -6.095 -21.290 1.00 95.62 294 ALA A N 1
ATOM 2282 C CA . ALA A 1 294 ? 12.413 -6.097 -20.861 1.00 95.62 294 ALA A CA 1
ATOM 2283 C C . ALA A 1 294 ? 11.913 -7.510 -20.520 1.00 95.62 294 ALA A C 1
ATOM 2285 O O . ALA A 1 294 ? 11.301 -7.722 -19.469 1.00 95.62 294 ALA A O 1
ATOM 2286 N N . ARG A 1 295 ? 12.250 -8.512 -21.343 1.00 95.81 295 ARG A N 1
ATOM 2287 C CA . ARG A 1 295 ? 11.941 -9.925 -21.066 1.00 95.81 295 ARG A CA 1
ATOM 2288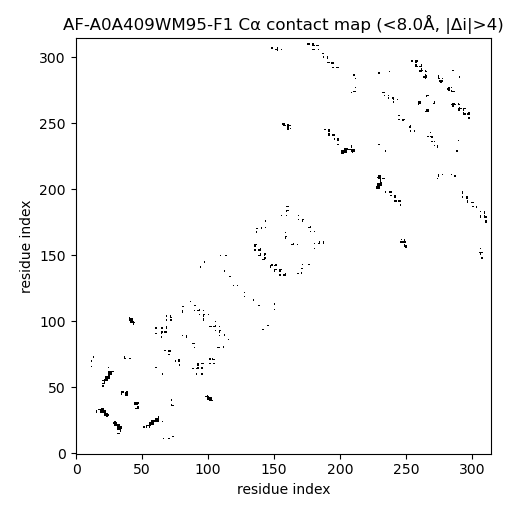 C C . ARG A 1 295 ? 12.647 -10.433 -19.815 1.00 95.81 295 ARG A C 1
ATOM 2290 O O . ARG A 1 295 ? 12.045 -11.187 -19.049 1.00 95.81 295 ARG A O 1
ATOM 2297 N N . LEU A 1 296 ? 13.898 -10.028 -19.589 1.00 97.19 296 LEU A N 1
ATOM 2298 C CA . LEU A 1 296 ? 14.626 -10.351 -18.365 1.00 97.19 296 LEU A CA 1
ATOM 2299 C C . LEU A 1 296 ? 13.910 -9.774 -17.137 1.00 97.19 296 LEU A C 1
ATOM 2301 O O . LEU A 1 296 ? 13.625 -10.528 -16.205 1.00 97.19 296 LEU A O 1
ATOM 2305 N N . CYS A 1 297 ? 13.554 -8.485 -17.159 1.00 97.25 297 CYS A N 1
ATOM 2306 C CA . CYS A 1 297 ? 12.789 -7.846 -16.088 1.00 97.25 297 CYS A CA 1
ATOM 2307 C C . CYS A 1 297 ? 11.474 -8.590 -15.828 1.00 97.25 297 CYS A C 1
ATOM 2309 O O . CYS A 1 297 ? 11.216 -9.009 -14.702 1.00 97.25 297 CYS A O 1
ATOM 2311 N N . GLN A 1 298 ? 10.683 -8.847 -16.873 1.00 96.56 298 GLN A N 1
ATOM 2312 C CA . GLN A 1 298 ? 9.410 -9.560 -16.761 1.00 96.56 298 GLN A CA 1
ATOM 2313 C C . GLN A 1 298 ? 9.573 -10.965 -16.163 1.00 96.56 298 GLN A C 1
ATOM 2315 O O . GLN A 1 298 ? 8.780 -11.384 -15.318 1.00 96.56 298 GLN A O 1
ATOM 2320 N N . LYS A 1 299 ? 10.609 -11.701 -16.580 1.00 97.00 299 LYS A N 1
ATOM 2321 C CA . LYS A 1 299 ? 10.917 -13.037 -16.057 1.00 97.00 299 LYS A CA 1
ATOM 2322 C C . LYS A 1 299 ? 11.234 -13.003 -14.564 1.00 97.00 299 LYS A C 1
ATOM 2324 O O . LYS A 1 299 ? 10.850 -13.934 -13.861 1.00 97.00 299 LYS A O 1
ATOM 2329 N N . ILE A 1 300 ? 11.947 -11.981 -14.092 1.00 96.75 300 ILE A N 1
ATOM 2330 C CA . ILE A 1 300 ? 12.283 -11.837 -12.671 1.00 96.75 300 ILE A CA 1
ATOM 2331 C C . ILE A 1 300 ? 11.047 -11.399 -11.883 1.00 96.75 300 ILE A C 1
ATOM 2333 O O . ILE A 1 300 ? 10.739 -12.038 -10.884 1.00 96.75 300 ILE A O 1
ATOM 2337 N N . ILE A 1 301 ? 10.288 -10.409 -12.367 1.00 95.31 301 ILE A N 1
ATOM 2338 C CA . ILE A 1 301 ? 9.058 -9.924 -11.715 1.00 95.31 301 ILE A CA 1
ATOM 2339 C C . ILE A 1 301 ? 8.067 -11.072 -11.481 1.00 95.31 301 ILE A C 1
ATOM 2341 O O . ILE A 1 301 ? 7.570 -11.241 -10.374 1.00 95.31 301 ILE A O 1
ATOM 2345 N N . ARG A 1 302 ? 7.840 -11.934 -12.483 1.00 94.81 302 ARG A N 1
ATOM 2346 C CA . ARG A 1 302 ? 6.948 -13.107 -12.360 1.00 94.81 302 ARG A CA 1
ATOM 2347 C C . ARG A 1 302 ? 7.407 -14.146 -11.331 1.00 94.81 302 ARG A C 1
ATOM 2349 O O . ARG A 1 302 ? 6.626 -15.019 -10.972 1.00 94.81 302 ARG A O 1
ATOM 2356 N N . LYS A 1 303 ? 8.673 -14.098 -10.910 1.00 95.88 303 LYS A N 1
ATOM 2357 C CA . LYS A 1 303 ? 9.249 -14.997 -9.903 1.00 95.88 303 LYS A CA 1
ATOM 2358 C C . LYS A 1 303 ? 9.270 -14.393 -8.503 1.00 95.88 303 LYS A C 1
ATOM 2360 O O . LYS A 1 303 ? 9.626 -15.115 -7.577 1.00 95.88 303 LYS A O 1
ATOM 2365 N N . ILE A 1 304 ? 8.931 -13.111 -8.342 1.00 93.94 304 ILE A N 1
ATOM 2366 C CA . ILE A 1 304 ? 8.822 -12.493 -7.019 1.00 93.94 304 ILE A CA 1
ATOM 2367 C C . ILE A 1 304 ? 7.632 -13.156 -6.311 1.00 93.94 304 ILE A C 1
ATOM 2369 O O . ILE A 1 304 ? 6.507 -13.054 -6.805 1.00 93.94 304 ILE A O 1
ATOM 2373 N N . PRO A 1 305 ? 7.855 -13.878 -5.199 1.00 91.56 305 PRO A N 1
ATOM 2374 C CA . PRO A 1 305 ? 6.768 -14.540 -4.500 1.00 91.56 305 PRO A CA 1
ATOM 2375 C C . PRO A 1 305 ? 5.907 -13.505 -3.751 1.00 91.56 305 PRO A C 1
ATOM 2377 O O . PRO A 1 305 ? 6.369 -12.387 -3.506 1.00 91.56 305 PRO A O 1
ATOM 2380 N N . PRO A 1 306 ? 4.657 -13.840 -3.383 1.00 89.62 306 PRO A N 1
ATOM 2381 C CA . PRO A 1 306 ? 3.803 -12.943 -2.602 1.00 89.62 306 PRO A CA 1
ATOM 2382 C C . PRO A 1 306 ? 4.441 -12.599 -1.248 1.00 89.62 306 PRO A C 1
ATOM 2384 O O . PRO A 1 306 ? 5.309 -13.326 -0.750 1.00 89.62 306 PRO A O 1
ATOM 2387 N N . PHE A 1 307 ? 4.026 -11.497 -0.622 1.00 86.94 307 PHE A N 1
ATOM 2388 C CA . PHE A 1 307 ? 4.654 -11.023 0.614 1.00 86.94 307 PHE A CA 1
ATOM 2389 C C . PHE A 1 307 ? 4.516 -12.028 1.769 1.00 86.94 307 PHE A C 1
ATOM 2391 O O . PHE A 1 307 ? 5.455 -12.240 2.537 1.00 86.94 307 PHE A O 1
ATOM 2398 N N . SER A 1 308 ? 3.385 -12.726 1.858 1.00 84.38 308 SER A N 1
ATOM 2399 C CA . SER A 1 308 ? 3.108 -13.754 2.872 1.00 84.38 308 SER A CA 1
ATOM 2400 C C . SER A 1 308 ? 4.143 -14.876 2.914 1.00 84.38 308 SER A C 1
ATOM 2402 O O . SER A 1 308 ? 4.375 -15.451 3.978 1.00 84.38 308 SER A O 1
ATOM 2404 N N . THR A 1 309 ? 4.813 -15.167 1.799 1.00 88.44 309 THR A N 1
ATOM 2405 C CA . THR A 1 309 ? 5.907 -16.150 1.748 1.00 88.44 309 THR A CA 1
ATOM 2406 C C . THR A 1 309 ? 7.122 -15.713 2.570 1.00 88.44 309 THR A C 1
ATOM 2408 O O . THR A 1 309 ? 7.823 -16.555 3.119 1.00 88.44 309 THR A O 1
ATOM 2411 N N . PHE A 1 310 ? 7.351 -14.405 2.708 1.00 86.12 310 PHE A N 1
ATOM 2412 C CA . PHE A 1 310 ? 8.451 -13.848 3.499 1.00 86.12 310 PHE A CA 1
ATOM 2413 C C . PHE A 1 310 ? 8.108 -13.761 4.989 1.00 86.12 310 PHE A C 1
ATOM 2415 O O . PHE A 1 310 ? 8.982 -13.923 5.837 1.00 86.12 310 PHE A O 1
ATOM 2422 N N . VAL A 1 311 ? 6.828 -13.567 5.322 1.00 81.12 311 VAL A N 1
ATOM 2423 C CA . VAL A 1 311 ? 6.345 -13.524 6.714 1.00 81.12 311 VAL A CA 1
ATOM 2424 C C . VAL A 1 311 ? 6.377 -14.913 7.367 1.00 81.12 311 VAL A C 1
ATOM 2426 O O . VAL A 1 311 ? 6.700 -15.037 8.547 1.00 81.12 311 VAL A O 1
ATOM 2429 N N . ASN A 1 312 ? 6.087 -15.969 6.599 1.00 67.38 312 ASN A N 1
ATOM 2430 C CA . ASN A 1 312 ? 5.922 -17.336 7.109 1.00 67.38 312 ASN A CA 1
ATOM 2431 C C . ASN A 1 312 ? 7.209 -18.181 7.145 1.00 67.38 312 ASN A C 1
ATOM 2433 O O . ASN A 1 312 ? 7.153 -19.326 7.585 1.00 67.38 312 ASN A O 1
ATOM 2437 N N . ASN A 1 313 ? 8.372 -17.641 6.761 1.00 53.69 313 ASN A N 1
ATOM 2438 C CA . ASN A 1 313 ? 9.665 -18.354 6.793 1.00 53.69 313 ASN A CA 1
ATOM 2439 C C . ASN A 1 313 ? 10.220 -18.612 8.215 1.00 53.69 313 ASN A C 1
ATOM 2441 O O . ASN A 1 313 ? 11.402 -18.897 8.394 1.00 53.69 313 ASN A O 1
ATOM 2445 N N . LYS A 1 314 ? 9.363 -18.527 9.238 1.00 45.06 314 LYS A N 1
ATOM 2446 C CA . LYS A 1 314 ? 9.613 -19.020 10.592 1.00 45.06 314 LYS A CA 1
ATOM 2447 C C . LYS A 1 314 ? 8.604 -20.120 10.927 1.00 45.06 314 LYS A C 1
ATOM 2449 O O . LYS A 1 314 ? 7.613 -19.870 11.611 1.00 45.06 314 LYS A O 1
ATOM 2454 N N . ARG A 1 315 ? 8.873 -21.331 10.450 1.00 37.03 315 ARG A N 1
ATOM 2455 C CA . ARG A 1 315 ? 8.554 -22.570 11.163 1.00 37.03 315 ARG A CA 1
ATOM 2456 C C . ARG A 1 315 ? 9.751 -23.492 11.069 1.00 37.03 315 ARG A C 1
ATOM 2458 O O . ARG A 1 315 ? 10.263 -23.636 9.939 1.00 37.03 315 ARG A O 1
#

Organism: Psilocybe cyanescens (NCBI:txid93625)

Solvent-accessible surface area (backbone atoms only — not comparable to full-atom values): 18524 Å² total; per-residue (Å²): 142,84,93,77,84,68,85,80,71,85,72,88,83,71,87,50,94,77,43,78,37,42,36,27,23,62,76,70,46,74,44,67,36,47,37,64,48,44,36,74,36,25,76,61,50,70,43,72,89,63,78,61,89,85,53,69,46,79,40,88,48,43,50,74,42,49,51,58,55,50,38,48,50,48,102,57,83,58,75,70,70,83,80,56,82,52,60,71,56,53,51,50,32,38,52,49,28,58,69,38,38,28,65,77,40,44,66,56,41,52,51,47,54,50,49,56,49,56,56,55,72,70,46,60,76,86,68,36,73,84,63,52,95,56,52,60,45,52,53,35,38,52,18,62,76,65,66,36,61,72,58,32,55,66,36,47,59,39,46,50,36,32,93,58,34,73,68,43,54,72,66,49,85,48,68,64,56,50,53,23,50,51,54,53,24,49,57,57,52,46,31,53,55,49,40,53,53,52,63,69,68,44,40,78,43,96,54,81,73,65,81,66,68,84,79,64,90,76,74,94,78,70,98,61,74,80,82,51,57,38,25,64,69,58,51,51,50,51,53,52,31,49,52,53,55,62,69,40,42,39,66,71,58,42,51,48,55,36,48,46,21,47,75,59,20,54,43,84,70,60,63,56,70,88,54,58,64,49,100,81,75,56,81,78,57,48,36,62,67,53,25,52,45,24,48,51,36,51,58,44,58,76,63,57,72,63,60,67,65,48,63,57,76,77,123

InterPro domains:
  IPR011333 SKP1/BTB/POZ domain superfamily [G3DSA:3.30.710.10] (2-160)
  IPR011333 SKP1/BTB/POZ domain superfamily [SSF54695] (5-113)

Mean predicted aligned error: 13.04 Å

Radius of gyration: 28.31 Å; Cα contacts (8 Å, |Δi|>4): 342; chains: 1; bounding box: 65×53×89 Å

Nearest PDB structures (foldseek):
  8fbn-assembly1_E  TM=2.593E-01  e=6.632E+00  synthetic construct

Foldseek 3Di:
DDPDPPPQPPPPDDDLPPQQAWEAEPVGDIDRHHQCLLVVQFDAGDHPVDHPVPDYHYDDHHPLLVSLLVQQRDPDPRDQCVPVPDVVSLLSNQLVCLVRVRVSCNVVSVVVLVVVVVVLVPDDPVVNVVPPPCRLLSQCQSCVVNVVPVSNLVSLLLLLLDPCVVVSLVSHPDPLLSQLSVVLSVLLVVLLVVLLVLLVQAAEDPDQAPQPVPPDPDPPDDPDDSLRYGYPLVSVQSNQVSVVLSNDSDPVVSLVQLVCCLVQLAHVVVGSPSQQDDVVRDRRRRRPSSNVSSVSSVVSVVVSDGSVVSSPVPD

Secondary structure (DSSP, 8-state):
----S-SSSS------TT--EEEE-TTS-EEEE-HHHHHHH-SSSPPTTS--TTPEEE-SS-HHHHHHHHHTTSSSPPPPSTT---HHHHHHHHHHHHHHT-HHHHHHHHHHHHHHHHHHHTS-HHHHTTTGGGHHHHHHHHHHHTT-HHHHHHHHHHHHT-TTHHHHHTT---HHHHHHHHHHHHHHHHHHHHHHHHHHHSEEESSS--TTTTS-TT-----S-TTSEEEHHHHHHHHHHHHHHHT---HHHHHHHHHHHHHHS--TTTT-GGGS--TT-------HHHHHHHHHHHHHHTT---THHHHS---